Protein AF-A0A934A770-F1 (afdb_monomer_lite)

pLDDT: mean 86.91, std 15.72, range [28.67, 98.31]

Structure (mmCIF, N/CA/C/O backbone):
data_AF-A0A934A770-F1
#
_entry.id   AF-A0A934A770-F1
#
loop_
_atom_site.group_PDB
_atom_site.id
_atom_site.type_symbol
_atom_site.label_atom_id
_atom_site.label_alt_id
_atom_site.label_comp_id
_atom_site.label_asym_id
_atom_site.label_entity_id
_atom_site.label_seq_id
_atom_site.pdbx_PDB_ins_code
_atom_site.Cartn_x
_atom_site.Cartn_y
_atom_site.Cartn_z
_atom_site.occupancy
_atom_site.B_iso_or_equiv
_atom_site.auth_seq_id
_atom_site.auth_comp_id
_atom_site.auth_asym_id
_atom_site.auth_atom_id
_atom_site.pdbx_PDB_model_num
ATOM 1 N N . MET A 1 1 ? 28.633 61.325 -7.661 1.00 41.38 1 MET A N 1
ATOM 2 C CA . MET A 1 1 ? 28.979 60.584 -8.895 1.00 41.38 1 MET A CA 1
ATOM 3 C C . MET A 1 1 ? 28.925 59.100 -8.580 1.00 41.38 1 MET A C 1
ATOM 5 O O . MET A 1 1 ? 29.847 58.577 -7.973 1.00 41.38 1 MET A O 1
ATOM 9 N N . LEU A 1 2 ? 27.801 58.464 -8.901 1.00 31.17 2 LEU A N 1
ATOM 10 C CA . LEU A 1 2 ? 27.521 57.056 -8.629 1.00 31.17 2 LEU A CA 1
ATOM 11 C C . LEU A 1 2 ? 27.709 56.295 -9.951 1.00 31.17 2 LEU A C 1
ATOM 13 O O . LEU A 1 2 ? 27.020 56.600 -10.923 1.00 31.17 2 LEU A O 1
ATOM 17 N N . ARG A 1 3 ? 28.680 55.378 -10.027 1.00 34.94 3 ARG A N 1
ATOM 18 C CA . ARG A 1 3 ? 28.878 54.516 -11.202 1.00 34.94 3 ARG A CA 1
ATOM 19 C C . ARG A 1 3 ? 28.063 53.241 -11.016 1.00 34.94 3 ARG A C 1
ATOM 21 O O . ARG A 1 3 ? 28.377 52.424 -10.160 1.00 34.94 3 ARG A O 1
ATOM 28 N N . ILE A 1 4 ? 27.014 53.113 -11.819 1.00 37.09 4 ILE A N 1
ATOM 29 C CA . ILE A 1 4 ? 26.204 51.906 -11.965 1.00 37.09 4 ILE A CA 1
ATOM 30 C C . ILE A 1 4 ? 26.991 50.934 -12.853 1.00 37.09 4 ILE A C 1
ATOM 32 O O . ILE A 1 4 ? 27.333 51.273 -13.984 1.00 37.09 4 ILE A O 1
ATOM 36 N N . VAL A 1 5 ? 27.287 49.740 -12.339 1.00 38.44 5 VAL A N 1
ATOM 37 C CA . VAL A 1 5 ? 27.811 48.613 -13.121 1.00 38.44 5 VAL A CA 1
ATOM 38 C C . VAL A 1 5 ? 26.641 47.666 -13.369 1.00 38.44 5 VAL A C 1
ATOM 40 O O . VAL A 1 5 ? 26.152 47.026 -12.444 1.00 38.44 5 VAL A O 1
ATOM 43 N N . ILE A 1 6 ? 26.161 47.623 -14.612 1.00 37.62 6 ILE A N 1
ATOM 44 C CA . ILE A 1 6 ? 25.136 46.678 -15.069 1.00 37.62 6 ILE A CA 1
ATOM 45 C C . ILE A 1 6 ? 25.864 45.409 -15.522 1.00 37.62 6 ILE A C 1
ATOM 47 O O . ILE A 1 6 ? 26.566 45.426 -16.530 1.00 37.62 6 ILE A O 1
ATOM 51 N N . PHE A 1 7 ? 25.704 44.315 -14.778 1.00 34.66 7 PHE A N 1
ATOM 52 C CA . PHE A 1 7 ? 26.095 42.976 -15.219 1.00 34.66 7 PHE A CA 1
ATOM 53 C C . PHE A 1 7 ? 24.927 42.368 -16.005 1.00 34.66 7 PHE A C 1
ATOM 55 O O . PHE A 1 7 ? 23.911 41.990 -15.427 1.00 34.66 7 PHE A O 1
ATOM 62 N N . ILE A 1 8 ? 25.056 42.302 -17.331 1.00 40.16 8 ILE A N 1
ATOM 63 C CA . ILE A 1 8 ? 24.135 41.559 -18.199 1.00 40.16 8 ILE A CA 1
ATOM 64 C C . ILE A 1 8 ? 24.637 40.112 -18.243 1.00 40.16 8 ILE A C 1
ATOM 66 O O . ILE A 1 8 ? 25.639 39.825 -18.896 1.00 40.16 8 ILE A O 1
ATOM 70 N N . LEU A 1 9 ? 23.965 39.204 -17.528 1.00 37.59 9 LEU A N 1
ATOM 71 C CA . LEU A 1 9 ? 24.157 37.764 -17.703 1.00 37.59 9 LEU A CA 1
ATOM 72 C C . LEU A 1 9 ? 23.478 37.331 -19.006 1.00 37.59 9 LEU A C 1
ATOM 74 O O . LEU A 1 9 ? 22.258 37.393 -19.145 1.00 37.59 9 LEU A O 1
ATOM 78 N N . TRP A 1 10 ? 24.289 36.889 -19.960 1.00 34.88 10 TRP A N 1
ATOM 79 C CA . TRP A 1 10 ? 23.851 36.284 -21.210 1.00 34.88 10 TRP A CA 1
ATOM 80 C C . TRP A 1 10 ? 23.587 34.792 -20.950 1.00 34.88 10 TRP A C 1
ATOM 82 O O . TRP A 1 10 ? 24.519 34.014 -20.755 1.00 34.88 10 TRP A O 1
ATOM 92 N N . PHE A 1 11 ? 22.315 34.394 -20.888 1.00 34.31 11 PHE A N 1
ATOM 93 C CA . PHE A 1 11 ? 21.915 32.986 -20.870 1.00 34.31 11 PHE A CA 1
ATOM 94 C C . PHE A 1 11 ? 22.131 32.404 -22.276 1.00 34.31 11 PHE A C 1
ATOM 96 O O . PHE A 1 11 ? 21.317 32.609 -23.174 1.00 34.31 11 PHE A O 1
ATOM 103 N N . ILE A 1 12 ? 23.242 31.692 -22.485 1.00 36.81 12 ILE A N 1
ATOM 104 C CA . ILE A 1 12 ? 23.416 30.829 -23.658 1.00 36.81 12 ILE A CA 1
ATOM 105 C C . ILE A 1 12 ? 22.705 29.510 -23.352 1.00 36.81 12 ILE A C 1
ATOM 107 O O . ILE A 1 12 ? 23.274 28.601 -22.750 1.00 36.81 12 ILE A O 1
ATOM 111 N N . THR A 1 13 ? 21.449 29.391 -23.770 1.00 35.25 13 THR A N 1
ATOM 112 C CA . THR A 1 13 ? 20.803 28.089 -23.957 1.00 35.25 13 THR A CA 1
ATOM 113 C C . THR A 1 13 ? 21.482 27.396 -25.136 1.00 35.25 13 THR A C 1
ATOM 115 O O . THR A 1 13 ? 21.181 27.678 -26.295 1.00 35.25 13 THR A O 1
ATOM 118 N N . VAL A 1 14 ? 22.425 26.496 -24.849 1.00 33.06 14 VAL A N 1
ATOM 119 C CA . VAL A 1 14 ? 22.917 25.529 -25.837 1.00 33.06 14 VAL A CA 1
ATOM 120 C C . VAL A 1 14 ? 21.805 24.507 -26.047 1.00 33.06 14 VAL A C 1
ATOM 122 O O . VAL A 1 14 ? 21.723 23.496 -25.353 1.00 33.06 14 VAL A O 1
ATOM 125 N N . VAL A 1 15 ? 20.919 24.785 -27.001 1.00 30.48 15 VAL A N 1
ATOM 126 C CA . VAL A 1 15 ? 20.067 23.749 -27.581 1.00 30.48 15 VAL A CA 1
ATOM 127 C C . VAL A 1 15 ? 21.007 22.830 -28.355 1.00 30.48 15 VAL A C 1
ATOM 129 O O . VAL A 1 15 ? 21.474 23.181 -29.439 1.00 30.48 15 VAL A O 1
ATOM 132 N N . HIS A 1 16 ? 21.331 21.669 -27.785 1.00 28.67 16 HIS A N 1
ATOM 133 C CA . HIS A 1 16 ? 21.887 20.563 -28.555 1.00 28.67 16 HIS A CA 1
ATOM 134 C C . HIS A 1 16 ? 20.795 20.090 -29.515 1.00 28.67 16 HIS A C 1
ATOM 136 O O . HIS A 1 16 ? 20.023 19.186 -29.216 1.00 28.67 16 HIS A O 1
ATOM 142 N N . VAL A 1 17 ? 20.710 20.739 -30.675 1.00 30.98 17 VAL A N 1
ATOM 143 C CA . VAL A 1 17 ? 20.077 20.141 -31.842 1.00 30.98 17 VAL A CA 1
ATOM 144 C C . VAL A 1 17 ? 21.038 19.046 -32.279 1.00 30.98 17 VAL A C 1
ATOM 146 O O . VAL A 1 17 ? 22.051 19.324 -32.926 1.00 30.98 17 VAL A O 1
ATOM 149 N N . SER A 1 18 ? 20.768 17.803 -31.885 1.00 32.41 18 SER A N 1
ATOM 150 C CA . SER A 1 18 ? 21.326 16.653 -32.581 1.00 32.41 18 SER A CA 1
ATOM 151 C C . SER A 1 18 ? 20.873 16.776 -34.033 1.00 32.41 18 SER A C 1
ATOM 153 O O . SER A 1 18 ? 19.727 16.512 -34.387 1.00 32.41 18 SER A O 1
ATOM 155 N N . LYS A 1 19 ? 21.766 17.271 -34.895 1.00 30.78 19 LYS A N 1
ATOM 156 C CA . LYS A 1 19 ? 21.602 17.120 -36.335 1.00 30.78 19 LYS A CA 1
ATOM 157 C C . LYS A 1 19 ? 21.633 15.619 -36.600 1.00 30.78 19 LYS A C 1
ATOM 159 O O . LYS A 1 19 ? 22.710 15.052 -36.745 1.00 30.78 19 LYS A O 1
ATOM 164 N N . ALA A 1 20 ? 20.468 14.985 -36.668 1.00 40.00 20 ALA A N 1
ATOM 165 C CA . ALA A 1 20 ? 20.328 13.801 -37.490 1.00 40.00 20 ALA A CA 1
ATOM 166 C C . ALA A 1 20 ? 20.645 14.273 -38.914 1.00 40.00 20 ALA A C 1
ATOM 168 O O . ALA A 1 20 ? 19.839 14.949 -39.553 1.00 40.00 20 ALA A O 1
ATOM 169 N N . SER A 1 21 ? 21.877 14.054 -39.375 1.00 46.41 21 SER A N 1
ATOM 170 C CA . SER A 1 21 ? 22.168 14.130 -40.800 1.00 46.41 21 SER A CA 1
ATOM 171 C C . SER A 1 21 ? 21.200 13.163 -41.467 1.00 46.41 21 SER A C 1
ATOM 173 O O . SER A 1 21 ? 21.261 11.970 -41.179 1.00 46.41 21 SER A O 1
ATOM 175 N N . ALA A 1 22 ? 20.273 13.668 -42.282 1.00 51.53 22 ALA A N 1
ATOM 176 C CA . ALA A 1 22 ? 19.418 12.806 -43.082 1.00 51.53 22 ALA A CA 1
ATOM 177 C C . ALA A 1 22 ? 20.335 11.846 -43.854 1.00 51.53 22 ALA A C 1
ATOM 179 O O . ALA A 1 22 ? 21.235 12.308 -44.560 1.00 51.53 22 ALA A O 1
ATOM 180 N N . ALA A 1 23 ? 20.180 10.540 -43.627 1.00 62.78 23 ALA A N 1
ATOM 181 C CA . ALA A 1 23 ? 20.996 9.530 -44.285 1.00 62.78 23 ALA A CA 1
ATOM 182 C C . ALA A 1 23 ? 20.888 9.725 -45.803 1.00 62.78 23 ALA A C 1
ATOM 184 O O . ALA A 1 23 ? 19.783 9.820 -46.340 1.00 62.78 23 ALA A O 1
ATOM 185 N N . ASN A 1 24 ? 22.025 9.837 -46.492 1.00 69.31 24 ASN A N 1
ATOM 186 C CA . ASN A 1 24 ? 22.036 9.943 -47.946 1.00 69.31 24 ASN A CA 1
ATOM 187 C C . ASN A 1 24 ? 22.213 8.544 -48.534 1.00 69.31 24 ASN A C 1
ATOM 189 O O . ASN A 1 24 ? 23.335 8.086 -48.758 1.00 69.31 24 ASN A O 1
ATOM 193 N N . CYS A 1 25 ? 21.085 7.873 -48.746 1.00 72.44 25 CYS A N 1
ATOM 194 C CA . CYS A 1 25 ? 21.040 6.516 -49.283 1.00 72.44 25 CYS A CA 1
ATOM 195 C C . CYS A 1 25 ? 20.880 6.450 -50.794 1.00 72.44 25 CYS A C 1
ATOM 197 O O . CYS A 1 25 ? 20.680 5.364 -51.342 1.00 72.44 25 CYS A O 1
ATOM 199 N N . ASP A 1 26 ? 21.036 7.584 -51.476 1.00 75.75 26 ASP A N 1
ATOM 200 C CA . ASP A 1 26 ? 21.003 7.630 -52.928 1.00 75.75 26 ASP A CA 1
ATOM 201 C C . ASP A 1 26 ? 22.137 6.772 -53.509 1.00 75.75 26 ASP A C 1
ATOM 203 O O . ASP A 1 26 ? 23.318 6.935 -53.199 1.00 75.75 26 ASP A O 1
ATOM 207 N N . GLY A 1 27 ? 21.759 5.811 -54.355 1.00 77.19 27 GLY A N 1
ATOM 208 C CA . GLY A 1 27 ? 22.673 4.860 -54.991 1.00 77.19 27 GLY A CA 1
ATOM 209 C C . GLY A 1 27 ? 22.910 3.565 -54.207 1.00 77.19 27 GLY A C 1
ATOM 210 O O . GLY A 1 27 ? 23.339 2.576 -54.809 1.00 77.19 27 GLY A O 1
ATOM 211 N N . CYS A 1 28 ? 22.563 3.510 -52.919 1.00 79.56 28 CYS A N 1
ATOM 212 C CA . CYS A 1 28 ? 22.634 2.288 -52.119 1.00 79.56 28 CYS A CA 1
ATOM 213 C C . CYS A 1 28 ? 21.540 1.301 -52.531 1.00 79.56 28 CYS A C 1
ATOM 215 O O . CYS A 1 28 ? 20.367 1.657 -52.576 1.00 79.56 28 CYS A O 1
ATOM 217 N N . CYS A 1 29 ? 21.923 0.062 -52.860 1.00 80.00 29 CYS A N 1
ATOM 218 C CA . CYS A 1 29 ? 20.998 -0.987 -53.314 1.00 80.00 29 CYS A CA 1
ATOM 219 C C . CYS A 1 29 ? 20.138 -0.595 -54.534 1.00 80.00 29 CYS A C 1
ATOM 221 O O . CYS A 1 29 ? 19.060 -1.144 -54.748 1.00 80.00 29 CYS A O 1
ATOM 223 N N . SER A 1 30 ? 20.629 0.331 -55.363 1.00 81.38 30 SER A N 1
ATOM 224 C CA . SER A 1 30 ? 19.923 0.860 -56.543 1.00 81.38 30 SER A CA 1
ATOM 225 C C . SER A 1 30 ? 19.583 -0.201 -57.600 1.00 81.38 30 SER A C 1
ATOM 227 O O . SER A 1 30 ? 18.614 -0.036 -58.336 1.00 81.38 30 SER A O 1
ATOM 229 N N . TYR A 1 31 ? 20.330 -1.308 -57.641 1.00 79.31 31 TYR A N 1
ATOM 230 C CA . TYR A 1 31 ? 20.065 -2.473 -58.499 1.00 79.31 31 TYR A CA 1
ATOM 231 C C . TYR A 1 31 ? 19.323 -3.615 -57.790 1.00 79.31 31 TYR A C 1
ATOM 233 O O . TYR A 1 31 ? 19.058 -4.642 -58.404 1.00 79.31 31 TYR A O 1
ATOM 241 N N . HIS A 1 32 ? 19.005 -3.441 -56.508 1.00 73.69 32 HIS A N 1
ATOM 242 C CA . HIS A 1 32 ? 18.573 -4.499 -55.595 1.00 73.69 32 HIS A CA 1
ATOM 243 C C . HIS A 1 32 ? 17.277 -4.118 -54.856 1.00 73.69 32 HIS A C 1
ATOM 245 O O . HIS A 1 32 ? 17.096 -4.439 -53.684 1.00 73.69 32 HIS A O 1
ATOM 251 N N . GLU A 1 33 ? 16.405 -3.372 -55.546 1.00 77.94 33 GLU A N 1
ATOM 252 C CA . GLU A 1 33 ? 15.083 -2.924 -55.071 1.00 77.94 33 GLU A CA 1
ATOM 253 C C . GLU A 1 33 ? 15.108 -1.983 -53.849 1.00 77.94 33 GLU A C 1
ATOM 255 O O . GLU A 1 33 ? 14.071 -1.692 -53.257 1.00 77.94 33 GLU A O 1
ATOM 260 N N . GLY A 1 34 ? 16.278 -1.426 -53.523 1.00 79.19 34 GLY A N 1
ATOM 261 C CA . GLY A 1 34 ? 16.467 -0.499 -52.410 1.00 79.19 34 GLY A CA 1
ATOM 262 C C . GLY A 1 34 ? 16.954 -1.172 -51.128 1.00 79.19 34 GLY A C 1
ATOM 263 O O . GLY A 1 34 ? 17.370 -2.330 -51.115 1.00 79.19 34 GLY A O 1
ATOM 264 N N . VAL A 1 35 ? 16.980 -0.393 -50.047 1.00 78.12 35 VAL A N 1
ATOM 265 C CA . VAL A 1 35 ? 17.431 -0.836 -48.723 1.00 78.12 35 VAL A CA 1
ATOM 266 C C . VAL A 1 35 ? 16.230 -1.339 -47.925 1.00 78.12 35 VAL A C 1
ATOM 268 O O . VAL A 1 35 ? 15.255 -0.608 -47.752 1.00 78.12 35 VAL A O 1
ATOM 271 N N . CYS A 1 36 ? 16.318 -2.559 -47.404 1.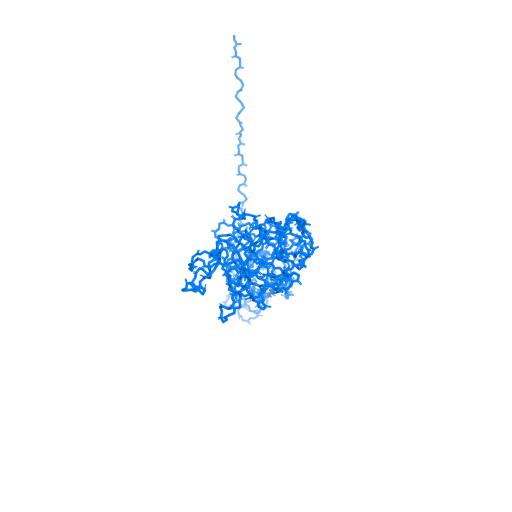00 76.12 36 CYS A N 1
ATOM 272 C CA . CYS A 1 36 ? 15.299 -3.193 -46.577 1.00 76.12 36 CYS A CA 1
ATOM 273 C C . CYS A 1 36 ? 15.870 -3.601 -45.214 1.00 76.12 36 CYS A C 1
ATOM 275 O O . CYS A 1 36 ? 17.048 -3.933 -45.085 1.00 76.12 36 CYS A O 1
ATOM 277 N N . CYS A 1 37 ? 15.005 -3.631 -44.198 1.00 70.88 37 CYS A N 1
ATOM 278 C CA . CYS A 1 37 ? 15.310 -4.246 -42.911 1.00 70.88 37 CYS A CA 1
ATOM 279 C C . CYS A 1 37 ? 14.596 -5.598 -42.808 1.00 70.88 37 CYS A C 1
ATOM 281 O O . CYS A 1 37 ? 13.368 -5.653 -42.883 1.00 70.88 37 CYS A O 1
ATOM 283 N N . SER A 1 38 ? 15.351 -6.684 -42.632 1.00 64.69 38 SER A N 1
ATOM 284 C CA . SER A 1 38 ? 14.801 -8.029 -42.425 1.00 64.69 38 SER A CA 1
ATOM 285 C C . SER A 1 38 ? 15.558 -8.726 -41.303 1.00 64.69 38 SER A C 1
ATOM 287 O O . SER A 1 38 ? 16.785 -8.799 -41.335 1.00 64.69 38 SER A O 1
ATOM 289 N N . ASN A 1 39 ? 14.831 -9.206 -40.287 1.00 62.41 39 ASN A N 1
ATOM 290 C CA . ASN A 1 39 ? 15.400 -9.818 -39.077 1.00 62.41 39 ASN A CA 1
ATOM 291 C C . ASN A 1 39 ? 16.499 -8.959 -38.417 1.00 62.41 39 ASN A C 1
ATOM 293 O O . ASN A 1 39 ? 17.522 -9.479 -37.975 1.00 62.41 39 ASN A O 1
ATOM 297 N N . GLY A 1 40 ? 16.334 -7.632 -38.425 1.00 60.91 40 GLY A N 1
ATOM 298 C CA . GLY A 1 40 ? 17.305 -6.704 -37.843 1.00 60.91 40 GLY A CA 1
ATOM 299 C C . GLY A 1 40 ? 18.555 -6.436 -38.663 1.00 60.91 40 GLY A C 1
ATOM 300 O O . GLY A 1 40 ? 19.394 -5.660 -38.223 1.00 60.91 40 GLY A O 1
ATOM 301 N N . ILE A 1 41 ? 18.704 -7.047 -39.835 1.00 68.00 41 ILE A N 1
ATOM 302 C CA . ILE A 1 41 ? 19.844 -6.801 -40.712 1.00 68.00 41 ILE A CA 1
ATOM 303 C C . ILE A 1 41 ? 19.407 -5.830 -41.797 1.00 68.00 41 ILE A C 1
ATOM 305 O O . ILE A 1 41 ? 18.476 -6.111 -42.559 1.00 68.00 41 ILE A O 1
ATOM 309 N N . THR A 1 42 ? 20.097 -4.691 -41.878 1.00 75.44 42 THR A N 1
ATOM 310 C CA . THR A 1 42 ? 19.923 -3.792 -43.011 1.00 75.44 42 THR A CA 1
ATOM 311 C C . THR A 1 42 ? 20.693 -4.345 -44.198 1.00 75.44 42 THR A C 1
ATOM 313 O O . THR A 1 42 ? 21.921 -4.447 -44.176 1.00 75.44 42 THR A O 1
ATOM 316 N N . ALA A 1 43 ? 19.963 -4.704 -45.242 1.00 79.06 43 ALA A N 1
ATOM 317 C CA . ALA A 1 43 ? 20.496 -5.269 -46.468 1.00 79.06 43 ALA A CA 1
ATOM 318 C C . ALA A 1 43 ? 19.786 -4.634 -47.665 1.00 79.06 43 ALA A C 1
ATOM 320 O O . ALA A 1 43 ? 18.832 -3.867 -47.521 1.00 79.06 43 ALA A O 1
ATOM 321 N N . CYS A 1 44 ? 20.241 -4.956 -48.864 1.00 83.31 44 CYS A N 1
ATOM 322 C CA . CYS A 1 44 ? 19.411 -4.755 -50.032 1.00 83.31 44 CYS A CA 1
ATOM 323 C C . CYS A 1 44 ? 18.191 -5.685 -49.975 1.00 83.31 44 CYS A C 1
ATOM 325 O O . CYS A 1 44 ? 18.252 -6.757 -49.370 1.00 83.31 44 CYS A O 1
ATOM 327 N N . CYS A 1 45 ? 17.074 -5.280 -50.574 1.00 81.88 45 CYS A N 1
ATOM 328 C CA . CYS A 1 45 ? 15.807 -6.013 -50.473 1.00 81.88 45 CYS A CA 1
ATOM 329 C C . CYS A 1 45 ? 15.852 -7.429 -51.069 1.00 81.88 45 CYS A C 1
ATOM 331 O O . CYS A 1 45 ? 15.088 -8.295 -50.650 1.00 81.88 45 CYS A O 1
ATOM 333 N N . ASP A 1 46 ? 16.801 -7.700 -51.962 1.00 85.19 46 ASP A N 1
ATOM 334 C CA . ASP A 1 46 ? 17.082 -9.038 -52.490 1.00 85.19 46 ASP A CA 1
ATOM 335 C C . ASP A 1 46 ? 17.995 -9.903 -51.590 1.00 85.19 46 ASP A C 1
ATOM 337 O O . ASP A 1 46 ? 18.355 -11.023 -51.955 1.00 85.19 46 ASP A O 1
ATOM 341 N N . GLY A 1 47 ? 18.370 -9.398 -50.410 1.00 77.94 47 GLY A N 1
ATOM 342 C CA . GLY A 1 47 ? 19.210 -10.074 -49.421 1.00 77.94 47 GLY A CA 1
ATOM 343 C C . GLY A 1 47 ? 20.709 -9.778 -49.534 1.00 77.94 47 GLY A C 1
ATOM 344 O O . GLY A 1 47 ? 21.486 -10.282 -48.721 1.00 77.94 47 GLY A O 1
ATOM 345 N N . THR A 1 48 ? 21.142 -8.964 -50.502 1.00 84.31 48 THR A N 1
ATOM 346 C CA . THR A 1 48 ? 22.561 -8.605 -50.653 1.00 84.31 48 THR A CA 1
ATOM 347 C C . THR A 1 48 ? 23.033 -7.718 -49.497 1.00 84.31 48 THR A C 1
ATOM 349 O O . THR A 1 48 ? 22.356 -6.762 -49.125 1.00 84.31 48 THR A O 1
ATOM 352 N N . VAL A 1 49 ? 24.208 -7.989 -48.920 1.00 82.25 49 VAL A N 1
ATOM 353 C CA . VAL A 1 49 ? 24.748 -7.171 -47.817 1.00 82.25 49 VAL A CA 1
ATOM 354 C C . VAL A 1 49 ? 25.024 -5.731 -48.260 1.00 82.25 49 VAL A C 1
ATOM 356 O O . VAL A 1 49 ? 25.493 -5.488 -49.375 1.00 82.25 49 VAL A O 1
ATOM 359 N N . LEU A 1 50 ? 24.763 -4.767 -47.375 1.00 82.06 50 LEU A N 1
ATOM 360 C CA . LEU A 1 50 ? 25.059 -3.362 -47.646 1.00 82.06 50 LEU A CA 1
ATOM 361 C C . LEU A 1 50 ? 26.569 -3.141 -47.830 1.00 82.06 50 LEU A C 1
ATOM 363 O O . LEU A 1 50 ? 27.391 -3.712 -47.114 1.00 82.06 50 LEU A O 1
ATOM 367 N N . SER A 1 51 ? 26.950 -2.257 -48.755 1.00 83.06 51 SER A N 1
ATOM 368 C CA . SER A 1 51 ? 28.353 -1.860 -48.900 1.00 83.06 51 SER A CA 1
ATOM 369 C C . SER A 1 51 ? 28.814 -1.007 -47.711 1.00 83.06 51 SER A C 1
ATOM 371 O O . SER A 1 51 ? 28.026 -0.270 -47.113 1.00 83.06 51 SER A O 1
ATOM 373 N N . GLN A 1 52 ? 30.115 -1.030 -47.409 1.00 79.31 52 GLN A N 1
ATOM 374 C CA . GLN A 1 52 ? 30.687 -0.219 -46.328 1.00 79.31 52 GLN A CA 1
ATOM 375 C C . GLN A 1 52 ? 30.414 1.284 -46.513 1.00 79.31 52 GLN A C 1
ATOM 377 O O . GLN A 1 52 ? 30.170 1.990 -45.539 1.00 79.31 52 GLN A O 1
ATOM 382 N N . THR A 1 53 ? 30.410 1.767 -47.760 1.00 82.69 53 THR A N 1
ATOM 383 C CA . THR A 1 53 ? 30.069 3.156 -48.102 1.00 82.69 53 THR A CA 1
ATOM 384 C C . THR A 1 53 ? 28.620 3.484 -47.744 1.00 82.69 53 THR A C 1
ATOM 386 O O . THR A 1 53 ? 28.356 4.540 -47.180 1.00 82.69 53 THR A O 1
ATOM 389 N N . CYS A 1 54 ? 27.684 2.569 -48.002 1.00 80.56 54 CYS A N 1
ATOM 390 C CA . CYS A 1 54 ? 26.280 2.748 -47.636 1.00 80.56 54 CYS A CA 1
ATOM 391 C C . CYS A 1 54 ? 26.071 2.750 -46.119 1.00 80.56 54 CYS A C 1
ATOM 393 O O . CYS A 1 54 ? 25.329 3.582 -45.603 1.00 80.56 54 CYS A O 1
ATOM 395 N N . ILE A 1 55 ? 26.780 1.883 -45.392 1.00 76.94 55 ILE A N 1
ATOM 396 C CA . ILE A 1 55 ? 26.767 1.880 -43.922 1.00 76.94 55 ILE A CA 1
ATOM 397 C C . ILE A 1 55 ? 27.302 3.217 -43.386 1.00 76.94 55 ILE A C 1
ATOM 399 O O . ILE A 1 55 ? 26.678 3.835 -42.527 1.00 76.94 55 ILE A O 1
ATOM 403 N N . GLN A 1 56 ? 28.417 3.713 -43.933 1.00 76.12 56 GLN A N 1
ATOM 404 C CA . GLN A 1 56 ? 29.015 4.999 -43.547 1.00 76.12 56 GLN A CA 1
ATOM 405 C C . GLN A 1 56 ? 28.129 6.209 -43.881 1.00 76.12 56 GLN A C 1
ATOM 407 O O . GLN A 1 56 ? 28.184 7.210 -43.171 1.00 76.12 56 GLN A O 1
ATOM 412 N N . ASN A 1 57 ? 27.283 6.104 -44.909 1.00 77.38 57 ASN A N 1
ATOM 413 C CA . ASN A 1 57 ? 26.286 7.118 -45.262 1.00 77.38 57 ASN A CA 1
ATOM 414 C C . ASN A 1 57 ? 25.011 7.058 -44.398 1.00 77.38 57 ASN A C 1
ATOM 416 O O . ASN A 1 57 ? 24.075 7.826 -44.634 1.00 77.38 57 ASN A O 1
ATOM 420 N N . GLY A 1 58 ? 24.968 6.171 -43.396 1.00 71.75 58 GLY A N 1
ATOM 421 C CA . GLY A 1 58 ? 23.849 6.044 -42.464 1.00 71.75 58 GLY A CA 1
ATOM 422 C C . GLY A 1 58 ? 22.688 5.200 -42.989 1.00 71.75 58 GLY A C 1
ATOM 423 O O . GLY A 1 58 ? 21.595 5.274 -42.439 1.00 71.75 58 GLY A O 1
ATOM 424 N N . CYS A 1 59 ? 22.901 4.389 -44.028 1.00 76.50 59 CYS A N 1
ATOM 425 C CA . CYS A 1 59 ? 21.846 3.572 -44.641 1.00 76.50 59 CYS A CA 1
ATOM 426 C C . CYS A 1 59 ? 21.560 2.267 -43.913 1.00 76.50 59 CYS A C 1
ATOM 428 O O . CYS A 1 59 ? 20.790 1.452 -44.402 1.00 76.50 59 CYS A O 1
ATOM 430 N N . ASP A 1 60 ? 22.166 2.066 -42.749 1.00 73.62 60 ASP A N 1
ATOM 431 C CA . ASP A 1 60 ? 21.859 0.971 -41.842 1.00 73.62 60 ASP A CA 1
ATOM 432 C C . ASP A 1 60 ? 20.609 1.315 -41.007 1.00 73.62 60 ASP A C 1
ATOM 434 O O . ASP A 1 60 ? 20.686 1.679 -39.833 1.00 73.62 60 ASP A O 1
ATOM 438 N N . MET A 1 61 ? 19.452 1.268 -41.669 1.00 68.31 61 MET A N 1
ATOM 439 C CA . MET A 1 61 ? 18.166 1.774 -41.185 1.00 68.31 61 MET A CA 1
ATOM 440 C C . MET A 1 61 ? 17.343 0.793 -40.340 1.00 68.31 61 MET A C 1
ATOM 442 O O . MET A 1 61 ? 16.212 1.126 -39.990 1.00 68.31 61 MET A O 1
ATOM 446 N N . CYS A 1 62 ? 17.844 -0.400 -40.007 1.00 67.19 62 CYS A N 1
ATOM 447 C CA . CYS A 1 62 ? 17.156 -1.255 -39.044 1.00 67.19 62 CYS A CA 1
ATOM 448 C C . CYS A 1 62 ? 17.060 -0.544 -37.694 1.00 67.19 62 CYS A C 1
ATOM 450 O O . CYS A 1 62 ? 18.047 -0.384 -36.969 1.00 67.19 62 CYS A O 1
ATOM 452 N N . THR A 1 63 ? 15.849 -0.095 -37.381 1.00 70.81 63 THR A N 1
ATOM 453 C CA . THR A 1 63 ? 15.464 0.376 -36.059 1.00 70.81 63 THR A CA 1
ATOM 454 C C . THR A 1 63 ? 15.248 -0.845 -35.181 1.00 70.81 63 THR A C 1
ATOM 456 O O . THR A 1 63 ? 14.527 -1.764 -35.578 1.00 70.81 63 THR A O 1
ATOM 459 N N . GLY A 1 64 ? 15.856 -0.851 -33.994 1.00 81.25 64 GLY A N 1
ATOM 460 C CA . GLY A 1 64 ? 15.588 -1.890 -33.007 1.00 81.25 64 GLY A CA 1
ATOM 461 C C . GLY A 1 64 ? 14.090 -2.022 -32.726 1.00 81.25 64 GLY A C 1
ATOM 462 O O . GLY A 1 64 ? 13.305 -1.095 -32.917 1.00 81.25 64 GLY A O 1
ATOM 463 N N . SER A 1 65 ? 13.689 -3.195 -32.264 1.00 86.50 65 SER A N 1
ATOM 464 C CA . SER A 1 65 ? 12.358 -3.474 -31.749 1.00 86.50 65 SER A CA 1
ATOM 465 C C . SER A 1 65 ? 12.458 -3.735 -30.256 1.00 86.50 65 SER A C 1
ATOM 467 O O . SER A 1 65 ? 13.344 -4.461 -29.797 1.00 86.50 65 SER A O 1
ATOM 469 N N . LEU A 1 66 ? 11.540 -3.132 -29.510 1.00 92.12 66 LEU A N 1
ATOM 470 C CA . LEU A 1 66 ? 11.482 -3.196 -28.063 1.00 92.12 66 LEU A CA 1
ATOM 471 C C . LEU A 1 66 ? 10.049 -3.493 -27.625 1.00 92.12 66 LEU A C 1
ATOM 473 O O . LEU A 1 66 ? 9.099 -2.842 -28.057 1.00 92.12 66 LEU A O 1
ATOM 477 N N . ILE A 1 67 ? 9.896 -4.494 -26.763 1.00 94.19 67 ILE A N 1
ATOM 478 C CA . ILE A 1 67 ? 8.607 -4.918 -26.214 1.00 94.19 67 ILE A CA 1
ATOM 479 C C . ILE A 1 67 ? 8.749 -5.066 -24.701 1.00 94.19 67 ILE A C 1
ATOM 481 O O . ILE A 1 67 ? 9.730 -5.634 -24.223 1.00 94.19 67 ILE A O 1
ATOM 485 N N . ILE A 1 68 ? 7.756 -4.576 -23.958 1.00 97.06 68 ILE A N 1
ATOM 486 C CA . ILE A 1 68 ? 7.561 -4.918 -22.546 1.00 97.06 68 ILE A CA 1
ATOM 487 C C . ILE A 1 68 ? 6.694 -6.177 -22.512 1.00 97.06 68 ILE A C 1
ATOM 489 O O . ILE A 1 68 ? 5.535 -6.139 -22.922 1.00 97.06 68 ILE A O 1
ATOM 493 N N . ASN A 1 69 ? 7.264 -7.289 -22.057 1.00 95.81 69 ASN A N 1
ATOM 494 C CA . ASN A 1 69 ? 6.585 -8.583 -21.998 1.00 95.81 69 ASN A CA 1
ATOM 495 C C . ASN A 1 69 ? 5.679 -8.687 -20.771 1.00 95.81 69 ASN A C 1
ATOM 497 O O . ASN A 1 69 ? 4.590 -9.250 -20.844 1.00 95.81 69 ASN A O 1
ATOM 501 N N . ASN A 1 70 ? 6.158 -8.169 -19.641 1.00 95.62 70 ASN A N 1
ATOM 502 C CA . ASN A 1 70 ? 5.490 -8.234 -18.351 1.00 95.62 70 ASN A CA 1
ATOM 503 C C . ASN A 1 70 ? 5.972 -7.087 -17.453 1.00 95.62 70 ASN A C 1
ATOM 505 O O . ASN A 1 70 ? 7.110 -6.633 -17.576 1.00 95.62 70 ASN A O 1
ATOM 509 N N . ALA A 1 71 ? 5.121 -6.653 -16.527 1.00 95.12 71 ALA A N 1
ATOM 510 C CA . ALA A 1 71 ? 5.498 -5.725 -15.471 1.00 95.12 71 ALA A CA 1
ATOM 511 C C . ALA A 1 71 ? 4.775 -6.079 -14.169 1.00 95.12 71 ALA A C 1
ATOM 513 O O . ALA A 1 71 ? 3.554 -5.948 -14.076 1.00 95.12 71 ALA A O 1
ATOM 514 N N . ASP A 1 72 ? 5.546 -6.478 -13.160 1.00 93.12 72 ASP A N 1
ATOM 515 C CA . ASP A 1 72 ? 5.085 -6.696 -11.793 1.00 93.12 72 ASP A CA 1
ATOM 516 C C . ASP A 1 72 ? 5.814 -5.726 -10.857 1.00 93.12 72 ASP A C 1
ATOM 518 O O . ASP A 1 72 ? 6.995 -5.872 -10.542 1.00 93.12 72 ASP A O 1
ATOM 522 N N . LEU A 1 73 ? 5.090 -4.702 -10.408 1.00 92.50 73 LEU A N 1
ATOM 523 C CA . LEU A 1 73 ? 5.637 -3.640 -9.560 1.00 92.50 73 LEU A CA 1
ATOM 524 C C . LEU A 1 73 ? 5.687 -4.032 -8.072 1.00 92.50 73 LEU A C 1
ATOM 526 O O . LEU A 1 73 ? 6.345 -3.351 -7.278 1.00 92.50 73 LEU A O 1
ATOM 530 N N . ILE A 1 74 ? 5.036 -5.139 -7.690 1.00 92.00 74 ILE A N 1
ATOM 531 C CA . ILE A 1 74 ? 5.100 -5.699 -6.336 1.00 92.00 74 ILE A CA 1
ATOM 532 C C . ILE A 1 74 ? 6.412 -6.460 -6.170 1.00 92.00 74 ILE A C 1
ATOM 534 O O . ILE A 1 74 ? 7.162 -6.182 -5.229 1.00 92.00 74 ILE A O 1
ATOM 538 N N . THR A 1 75 ? 6.718 -7.377 -7.094 1.00 92.88 75 THR A N 1
ATOM 539 C CA . THR A 1 75 ? 8.021 -8.068 -7.124 1.00 92.88 75 THR A CA 1
ATOM 540 C C . THR A 1 75 ? 9.139 -7.194 -7.695 1.00 92.88 75 THR A C 1
ATOM 542 O O . THR A 1 75 ? 10.308 -7.496 -7.484 1.00 92.88 75 THR A O 1
ATOM 545 N N . ASN A 1 76 ? 8.783 -6.057 -8.302 1.00 95.25 76 ASN A N 1
ATOM 546 C CA . ASN A 1 76 ? 9.678 -5.042 -8.857 1.00 95.25 76 ASN A CA 1
ATOM 547 C C . ASN A 1 76 ? 10.502 -5.525 -10.057 1.00 95.25 76 ASN A C 1
ATOM 549 O O . ASN A 1 76 ? 11.698 -5.250 -10.152 1.00 95.25 76 ASN A O 1
ATOM 553 N N . HIS A 1 77 ? 9.840 -6.226 -10.974 1.00 95.75 77 HIS A N 1
ATOM 554 C CA . HIS A 1 77 ? 10.434 -6.744 -12.198 1.00 95.75 77 HIS A CA 1
ATOM 555 C C . HIS A 1 77 ? 9.627 -6.315 -13.424 1.00 95.75 77 HIS A C 1
ATOM 557 O O . HIS A 1 77 ? 8.412 -6.512 -13.502 1.00 95.75 77 HIS A O 1
ATOM 563 N N . ILE A 1 78 ? 10.323 -5.725 -14.394 1.00 97.69 78 ILE A N 1
ATOM 564 C CA . ILE A 1 78 ? 9.783 -5.356 -15.703 1.00 97.69 78 ILE A CA 1
ATOM 565 C C . ILE A 1 78 ? 10.604 -6.087 -16.753 1.00 97.69 78 ILE A C 1
ATOM 567 O O . ILE A 1 78 ? 11.782 -5.788 -16.953 1.00 97.69 78 ILE A O 1
ATOM 571 N N . ASP A 1 79 ? 9.980 -7.050 -17.416 1.00 97.88 79 ASP A N 1
ATOM 572 C CA . ASP A 1 79 ? 10.657 -7.905 -18.379 1.00 97.88 79 ASP A CA 1
ATOM 573 C C . ASP A 1 79 ? 10.508 -7.314 -19.777 1.00 97.88 79 ASP A C 1
ATOM 575 O O . ASP A 1 79 ? 9.394 -7.104 -20.265 1.00 97.88 79 ASP A O 1
ATOM 579 N N . VAL A 1 80 ? 11.633 -7.064 -20.441 1.00 97.81 80 VAL A N 1
ATOM 580 C CA . VAL A 1 80 ? 11.677 -6.469 -21.779 1.00 97.81 80 VAL A CA 1
ATOM 581 C C . VAL A 1 80 ? 12.494 -7.315 -22.741 1.00 97.81 80 VAL A C 1
ATOM 583 O O . VAL A 1 80 ? 13.467 -7.959 -22.348 1.00 97.81 80 VAL A O 1
ATOM 586 N N . THR A 1 81 ? 12.131 -7.277 -24.020 1.00 97.00 81 THR A N 1
ATOM 587 C CA . THR A 1 81 ? 12.894 -7.912 -25.099 1.00 97.00 81 THR A CA 1
ATOM 588 C C . THR A 1 81 ? 13.324 -6.869 -26.120 1.00 97.00 81 THR A C 1
ATOM 590 O O . THR A 1 81 ? 12.494 -6.135 -26.654 1.00 97.00 81 THR A O 1
ATOM 593 N N . LEU A 1 82 ? 14.630 -6.841 -26.386 1.00 95.00 82 LEU A N 1
ATOM 594 C CA . LEU A 1 82 ? 15.303 -6.035 -27.398 1.00 95.00 82 LEU A CA 1
ATOM 595 C C . LEU A 1 82 ? 15.689 -6.940 -28.567 1.00 95.00 82 LEU A C 1
ATOM 597 O O . LEU A 1 82 ? 16.323 -7.977 -28.368 1.00 95.00 82 LEU A O 1
ATOM 601 N N . SER A 1 83 ? 15.323 -6.561 -29.784 1.00 90.12 83 SER A N 1
ATOM 602 C CA . SER A 1 83 ? 15.608 -7.341 -30.992 1.00 90.12 83 SER A CA 1
ATOM 603 C C . SER A 1 83 ? 15.796 -6.436 -32.205 1.00 90.12 83 SER A C 1
ATOM 605 O O . SER A 1 83 ? 15.514 -5.244 -32.146 1.00 90.12 83 SER A O 1
ATOM 607 N N . ASN A 1 84 ? 16.232 -7.004 -33.324 1.00 80.31 84 ASN A N 1
ATOM 608 C CA . ASN A 1 84 ? 16.254 -6.355 -34.632 1.00 80.31 84 ASN A CA 1
ATOM 609 C C . ASN A 1 84 ? 17.092 -5.057 -34.743 1.00 80.31 84 ASN A C 1
ATOM 611 O O . ASN A 1 84 ? 16.796 -4.199 -35.570 1.00 80.31 84 ASN A O 1
ATOM 615 N N . ALA A 1 85 ? 18.138 -4.902 -33.934 1.00 79.56 85 ALA A N 1
ATOM 616 C CA . ALA A 1 85 ? 19.053 -3.760 -33.965 1.00 79.56 85 ALA A CA 1
ATOM 617 C C . ALA A 1 85 ? 20.325 -3.998 -34.789 1.00 79.56 85 ALA A C 1
ATOM 619 O O . ALA A 1 85 ? 21.189 -3.121 -34.844 1.00 79.56 85 ALA A O 1
ATOM 620 N N . GLY A 1 86 ? 20.482 -5.173 -35.403 1.00 74.69 86 GLY A N 1
ATOM 621 C CA . GLY A 1 86 ? 21.601 -5.447 -36.309 1.00 74.69 86 GLY A CA 1
ATOM 622 C C . GLY A 1 86 ? 22.949 -5.469 -35.595 1.00 74.69 86 GLY A C 1
ATOM 623 O O . GLY A 1 86 ? 23.944 -4.976 -36.121 1.00 74.69 86 GLY A O 1
ATOM 624 N N . GLY A 1 87 ? 22.976 -5.986 -34.362 1.00 76.94 87 GLY A N 1
ATOM 625 C CA . GLY A 1 87 ? 24.180 -6.046 -33.527 1.00 76.94 87 GLY A CA 1
ATOM 626 C C . GLY A 1 87 ? 24.569 -4.724 -32.855 1.00 76.94 87 GLY A C 1
ATOM 627 O O . GLY A 1 87 ? 25.601 -4.666 -32.185 1.00 76.94 87 GLY A O 1
ATOM 628 N N . LYS A 1 88 ? 23.762 -3.667 -33.001 1.00 83.31 88 LYS A N 1
ATOM 629 C CA . LYS A 1 88 ? 23.957 -2.402 -32.281 1.00 83.31 88 LYS A CA 1
ATOM 630 C C . LYS A 1 88 ? 23.560 -2.540 -30.813 1.00 83.31 88 LYS A C 1
ATOM 632 O O . LYS A 1 88 ? 22.756 -3.391 -30.433 1.00 83.31 88 LYS A O 1
ATOM 637 N N . SER A 1 89 ? 24.119 -1.657 -29.995 1.00 91.31 89 SER A N 1
ATOM 638 C CA . SER A 1 89 ? 23.772 -1.512 -28.588 1.00 91.31 89 SER A CA 1
ATOM 639 C C . SER A 1 89 ? 23.455 -0.060 -28.255 1.00 91.31 89 SER A C 1
ATOM 641 O O . SER A 1 89 ? 23.868 0.868 -28.955 1.00 91.31 89 SER A O 1
ATOM 643 N N . GLY A 1 90 ? 22.701 0.127 -27.181 1.00 93.75 90 GLY A N 1
ATOM 644 C CA . GLY A 1 90 ? 22.224 1.431 -26.741 1.00 93.75 90 GLY A CA 1
ATOM 645 C C . GLY A 1 90 ? 21.745 1.395 -25.292 1.00 93.75 90 GLY A C 1
ATOM 646 O O . GLY A 1 90 ? 21.427 0.311 -24.794 1.00 93.75 90 GLY A O 1
ATOM 647 N N . PRO A 1 91 ? 21.723 2.532 -24.578 1.00 97.12 91 PRO A N 1
ATOM 648 C CA . PRO A 1 91 ? 21.104 2.616 -23.258 1.00 97.12 91 PRO A CA 1
ATOM 649 C C . PRO A 1 91 ? 19.617 2.255 -23.312 1.00 97.12 91 PRO A C 1
ATOM 651 O O . PRO A 1 91 ? 18.918 2.640 -24.252 1.00 97.12 91 PRO A O 1
ATOM 654 N N . LEU A 1 92 ? 19.139 1.543 -22.294 1.00 97.69 92 LEU A N 1
ATOM 655 C CA . LEU A 1 92 ? 17.731 1.193 -22.116 1.00 97.69 92 LEU A CA 1
ATOM 656 C C . LEU A 1 92 ? 17.161 1.974 -20.928 1.00 97.69 92 LEU A C 1
ATOM 658 O O . LEU A 1 92 ? 17.664 1.857 -19.811 1.00 97.69 92 LEU A O 1
ATOM 662 N N . ASP A 1 93 ? 16.080 2.706 -21.168 1.00 98.12 93 ASP A N 1
ATOM 663 C CA . ASP A 1 93 ? 15.353 3.452 -20.147 1.00 98.12 93 ASP A CA 1
ATOM 664 C C . ASP A 1 93 ? 13.938 2.892 -19.981 1.00 98.12 93 ASP A C 1
ATOM 666 O O . ASP A 1 93 ? 13.254 2.607 -20.967 1.00 98.12 93 ASP A O 1
ATOM 670 N N . ILE A 1 94 ? 13.470 2.788 -18.736 1.00 98.25 94 ILE A N 1
ATOM 671 C CA . ILE A 1 94 ? 12.077 2.467 -18.414 1.00 98.25 94 ILE A CA 1
ATOM 672 C C . ILE A 1 94 ? 11.404 3.695 -17.825 1.00 98.25 94 ILE A C 1
ATOM 674 O O . ILE A 1 94 ? 11.851 4.248 -16.825 1.00 98.25 94 ILE A O 1
ATOM 678 N N . GLN A 1 95 ? 10.298 4.112 -18.426 1.00 97.94 95 GLN A N 1
ATOM 679 C CA . GLN A 1 95 ? 9.539 5.275 -18.005 1.00 97.94 95 GLN A CA 1
ATOM 680 C C . GLN A 1 95 ? 8.192 4.869 -17.430 1.00 97.94 95 GLN A C 1
ATOM 682 O O . GLN A 1 95 ? 7.326 4.372 -18.150 1.00 97.94 95 GLN A O 1
ATOM 687 N N . LEU A 1 96 ? 7.983 5.163 -16.150 1.00 97.38 96 LEU A N 1
ATOM 688 C CA . LEU A 1 96 ? 6.653 5.156 -15.556 1.00 97.38 96 LEU A CA 1
ATOM 689 C C . LEU A 1 96 ? 5.988 6.496 -15.851 1.00 97.38 96 LEU A C 1
ATOM 691 O O . LEU A 1 96 ? 6.487 7.550 -15.449 1.00 97.38 96 LEU A O 1
ATOM 695 N N . ARG A 1 97 ? 4.853 6.465 -16.548 1.00 96.69 97 ARG A N 1
ATOM 696 C CA . ARG A 1 97 ? 4.092 7.665 -16.901 1.00 96.69 97 ARG A CA 1
ATOM 697 C C . ARG A 1 97 ? 2.888 7.783 -15.976 1.00 96.69 97 ARG A C 1
ATOM 699 O O . ARG A 1 97 ? 2.031 6.900 -15.954 1.00 96.69 97 ARG A O 1
ATOM 706 N N . GLY A 1 98 ? 2.865 8.857 -15.197 1.00 95.62 98 GLY A N 1
ATOM 707 C CA . GLY A 1 98 ? 1.765 9.194 -14.311 1.00 95.62 98 GLY A CA 1
ATOM 708 C C . GLY A 1 98 ? 0.899 10.325 -14.838 1.00 95.62 98 GLY A C 1
ATOM 709 O O . GLY A 1 98 ? 0.979 10.709 -16.009 1.00 95.62 98 GLY A O 1
ATOM 710 N N . THR A 1 99 ? 0.032 10.832 -13.965 1.00 95.19 99 THR A N 1
ATOM 711 C CA . THR A 1 99 ? -0.894 11.919 -14.288 1.00 95.19 99 THR A CA 1
ATOM 712 C C . THR A 1 99 ? -0.149 13.243 -14.446 1.00 95.19 99 THR A C 1
ATOM 714 O O . THR A 1 99 ? -0.475 14.025 -15.338 1.00 95.19 99 THR A O 1
ATOM 717 N N . THR A 1 100 ? 0.857 13.496 -13.604 1.00 96.62 100 THR A N 1
ATOM 718 C CA . THR A 1 100 ? 1.645 14.741 -13.593 1.00 96.62 100 THR A CA 1
ATOM 719 C C . THR A 1 100 ? 3.147 14.513 -13.726 1.00 96.62 100 THR A C 1
ATOM 721 O O . THR A 1 100 ? 3.858 15.400 -14.193 1.00 96.62 100 THR A O 1
ATOM 724 N N . ASN A 1 101 ? 3.637 13.340 -13.340 1.00 96.75 101 ASN A N 1
ATOM 725 C CA . ASN A 1 101 ? 5.043 12.990 -13.264 1.00 96.75 101 ASN A CA 1
ATOM 726 C C . ASN A 1 101 ? 5.416 11.913 -14.290 1.00 96.75 101 ASN A C 1
ATOM 728 O O . ASN A 1 101 ? 4.610 11.107 -14.757 1.00 96.75 101 ASN A O 1
ATOM 732 N N . THR A 1 102 ? 6.695 11.891 -14.650 1.00 97.25 102 THR A N 1
ATOM 733 C CA . THR A 1 102 ? 7.322 10.754 -15.322 1.00 97.25 102 THR A CA 1
ATOM 734 C C . THR A 1 102 ? 8.575 10.393 -14.552 1.00 97.25 102 THR A C 1
ATOM 736 O O . THR A 1 102 ? 9.476 11.220 -14.432 1.00 97.25 102 THR A O 1
ATOM 739 N N . TYR A 1 103 ? 8.636 9.159 -14.067 1.00 98.00 103 TYR A N 1
ATOM 740 C CA . TYR A 1 103 ? 9.853 8.593 -13.501 1.00 98.00 103 TYR A CA 1
ATOM 741 C C . TYR A 1 103 ? 10.605 7.831 -14.592 1.00 98.00 103 TYR A C 1
ATOM 743 O O . TYR A 1 103 ? 9.971 7.125 -15.373 1.00 98.00 103 TYR A O 1
ATOM 751 N N . THR A 1 104 ? 11.929 7.983 -14.659 1.00 98.12 104 THR A N 1
ATOM 752 C CA . THR A 1 104 ? 12.788 7.255 -15.606 1.00 98.12 104 THR A CA 1
ATOM 753 C C . THR A 1 104 ? 13.818 6.443 -14.834 1.00 98.12 104 THR A C 1
ATOM 755 O O . THR A 1 104 ? 14.614 7.011 -14.093 1.00 98.12 104 THR A O 1
ATOM 758 N N . GLU A 1 105 ? 13.809 5.131 -15.036 1.00 98.31 105 GLU A N 1
ATOM 759 C CA . GLU A 1 105 ? 14.856 4.216 -14.598 1.00 98.31 105 GLU A CA 1
ATOM 760 C C . GLU A 1 105 ? 15.862 4.024 -15.734 1.00 98.31 105 GLU A C 1
ATOM 762 O O . GLU A 1 105 ? 15.471 3.697 -16.855 1.00 98.31 105 GLU A O 1
ATOM 767 N N . HIS A 1 106 ? 17.149 4.188 -15.436 1.00 97.75 106 HIS A N 1
ATOM 768 C CA . HIS A 1 106 ? 18.231 3.941 -16.386 1.00 97.75 106 HIS A CA 1
ATOM 769 C C . HIS A 1 106 ? 18.788 2.538 -16.157 1.00 97.75 106 HIS A C 1
ATOM 771 O O . HIS A 1 106 ? 19.548 2.309 -15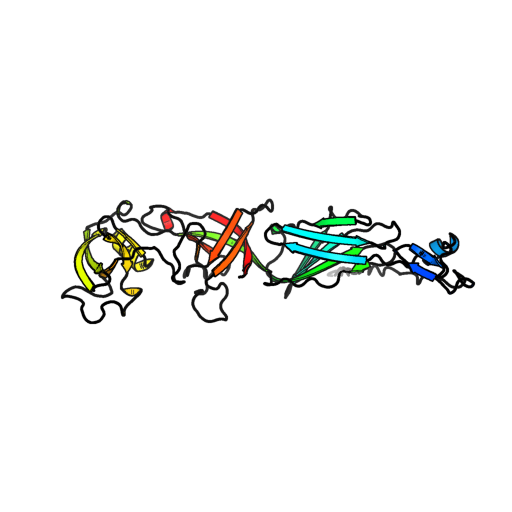.210 1.00 97.75 106 HIS A O 1
ATOM 777 N N . PHE A 1 107 ? 18.439 1.588 -17.025 1.00 97.50 107 PHE A N 1
ATOM 778 C CA . PHE A 1 107 ? 18.887 0.209 -16.860 1.00 97.50 107 PHE A CA 1
ATOM 779 C C . PHE A 1 107 ? 20.417 0.127 -16.874 1.00 97.50 107 PHE A C 1
ATOM 781 O O . PHE A 1 107 ? 21.085 0.773 -17.684 1.00 97.50 107 PHE A O 1
ATOM 788 N N . ASN A 1 108 ? 20.982 -0.664 -15.955 1.00 94.88 108 ASN A N 1
ATOM 789 C CA . ASN A 1 108 ? 22.429 -0.839 -15.804 1.00 94.88 108 ASN A CA 1
ATOM 790 C C . ASN A 1 108 ? 23.200 0.501 -15.688 1.00 94.88 108 ASN A C 1
ATOM 792 O O . ASN A 1 108 ? 24.270 0.683 -16.281 1.00 94.88 108 ASN A O 1
ATOM 796 N N . GLY A 1 109 ? 22.609 1.480 -14.991 1.00 93.88 109 GLY A N 1
ATOM 797 C CA . GLY A 1 109 ? 23.179 2.819 -14.819 1.00 93.88 109 GLY A CA 1
ATOM 798 C C . GLY A 1 109 ? 23.304 3.618 -16.122 1.00 93.88 109 GLY A C 1
ATOM 799 O O . GLY A 1 109 ? 24.141 4.513 -16.206 1.00 93.88 109 GLY A O 1
ATOM 800 N N . GLY A 1 110 ? 22.524 3.269 -17.151 1.00 94.94 110 GLY A N 1
ATOM 801 C CA . GLY A 1 110 ? 22.584 3.881 -18.481 1.00 94.94 110 GLY A CA 1
ATOM 802 C C . GLY A 1 110 ? 23.658 3.290 -19.400 1.00 94.94 110 GLY A C 1
ATOM 803 O O . GLY A 1 110 ? 23.913 3.834 -20.475 1.00 94.94 110 GLY A O 1
ATOM 804 N N . SER A 1 111 ? 24.298 2.186 -19.005 1.00 96.75 111 SER A N 1
ATOM 805 C CA . SER A 1 111 ? 25.254 1.480 -19.863 1.00 96.75 111 SER A CA 1
ATOM 806 C C . SER A 1 111 ? 24.551 0.862 -21.074 1.00 96.75 111 SER A C 1
ATOM 808 O O . SER A 1 111 ? 23.440 0.345 -20.964 1.00 96.75 111 SER A O 1
ATOM 810 N N . ALA A 1 112 ? 25.214 0.876 -22.232 1.00 95.94 112 ALA A N 1
ATOM 811 C CA . ALA A 1 112 ? 24.644 0.326 -23.456 1.00 95.94 112 ALA A CA 1
ATOM 812 C C . ALA A 1 112 ? 24.447 -1.196 -23.368 1.00 95.94 112 ALA A C 1
ATOM 814 O O . ALA A 1 112 ? 25.340 -1.930 -22.939 1.00 95.94 112 ALA A O 1
ATOM 815 N N . VAL A 1 113 ? 23.293 -1.663 -23.837 1.00 96.50 113 VAL A N 1
ATOM 816 C CA . VAL A 1 113 ? 22.931 -3.079 -23.948 1.00 96.50 113 VAL A CA 1
ATOM 817 C C . VAL A 1 113 ? 22.568 -3.418 -25.389 1.00 96.50 113 VAL A C 1
ATOM 819 O O . VAL A 1 113 ? 22.105 -2.552 -26.134 1.00 96.50 113 VAL A O 1
ATOM 822 N N . GLY A 1 114 ? 22.868 -4.649 -25.799 1.00 93.62 114 GLY A N 1
ATOM 823 C CA . GLY A 1 114 ? 22.543 -5.175 -27.124 1.00 93.62 114 GLY A CA 1
ATOM 824 C C . GLY A 1 114 ? 21.163 -5.826 -27.163 1.00 93.62 114 GLY A C 1
ATOM 825 O O . GLY A 1 114 ? 20.339 -5.641 -26.273 1.00 93.62 114 GLY A O 1
ATOM 826 N N . GLU A 1 115 ? 20.927 -6.623 -28.198 1.00 93.12 115 GLU A N 1
ATOM 827 C CA . GLU A 1 115 ? 19.745 -7.481 -28.274 1.00 93.12 115 GLU A CA 1
ATOM 828 C C . GLU A 1 115 ? 19.738 -8.519 -27.144 1.00 93.12 115 GLU A C 1
ATOM 830 O O . GLU A 1 115 ? 20.783 -9.031 -26.731 1.00 93.12 115 GLU A O 1
ATOM 835 N N . GLY A 1 116 ? 18.547 -8.854 -26.654 1.00 95.06 116 GLY A N 1
ATOM 836 C CA . GLY A 1 116 ? 18.390 -9.785 -25.547 1.00 95.06 116 GLY A CA 1
ATOM 837 C C . GLY A 1 116 ? 17.095 -9.585 -24.775 1.00 95.06 116 GLY A C 1
ATOM 838 O O . GLY A 1 116 ? 16.275 -8.726 -25.092 1.00 95.06 116 GLY A O 1
ATOM 839 N N . THR A 1 117 ? 16.912 -10.406 -23.745 1.00 96.94 117 THR A N 1
ATOM 840 C CA . THR A 1 117 ? 15.831 -10.240 -22.767 1.00 96.94 117 THR A CA 1
ATOM 841 C C . THR A 1 117 ? 16.428 -9.782 -21.448 1.00 96.94 117 THR A C 1
ATOM 843 O O . THR A 1 117 ? 17.425 -10.343 -20.991 1.00 96.94 117 THR A O 1
ATOM 846 N N . TYR A 1 118 ? 15.819 -8.764 -20.852 1.00 97.81 118 TYR A N 1
ATOM 847 C CA . TYR A 1 118 ? 16.298 -8.110 -19.642 1.00 97.81 118 TYR A CA 1
ATOM 848 C C . TYR A 1 118 ? 15.165 -8.007 -18.629 1.00 97.81 118 TYR A C 1
ATOM 850 O O . TYR A 1 118 ? 14.021 -7.769 -19.009 1.00 97.81 118 TYR A O 1
ATOM 858 N N . SER A 1 119 ? 15.497 -8.154 -17.348 1.00 97.25 119 SER A N 1
ATOM 859 C CA . SER A 1 119 ? 14.586 -7.854 -16.244 1.00 97.25 119 SER A CA 1
ATOM 860 C C . SER A 1 119 ? 15.073 -6.582 -15.562 1.00 97.25 119 SER A C 1
ATOM 862 O O . SER A 1 119 ? 16.189 -6.538 -15.035 1.00 97.25 119 SER A O 1
ATOM 864 N N . VAL A 1 120 ? 14.272 -5.524 -15.642 1.00 97.81 120 VAL A N 1
ATOM 865 C CA . VAL A 1 120 ? 14.583 -4.209 -15.083 1.00 97.81 120 VAL A CA 1
ATOM 866 C C . VAL A 1 120 ? 13.948 -4.082 -13.705 1.00 97.81 120 VAL A C 1
ATOM 868 O O . VAL A 1 120 ? 12.772 -4.392 -13.527 1.00 97.81 120 VAL A O 1
ATOM 871 N N . VAL A 1 121 ? 14.732 -3.593 -12.746 1.00 97.00 121 VAL A N 1
ATOM 872 C CA . VAL A 1 121 ? 14.304 -3.305 -11.375 1.00 97.00 121 VAL A CA 1
ATOM 873 C C . VAL A 1 121 ? 14.241 -1.793 -11.208 1.00 97.00 121 VAL A C 1
ATOM 875 O O . VAL A 1 121 ? 15.201 -1.103 -11.544 1.00 97.00 121 VAL A O 1
ATOM 878 N N . LEU A 1 122 ? 13.127 -1.272 -10.693 1.00 97.06 122 LEU A N 1
ATOM 879 C CA . LEU A 1 122 ? 12.977 0.162 -10.445 1.00 97.06 122 LEU A CA 1
ATOM 880 C C . LEU A 1 122 ? 13.564 0.550 -9.089 1.00 97.06 122 LEU A C 1
ATOM 882 O O . LEU A 1 122 ? 13.398 -0.181 -8.110 1.00 97.06 122 LEU A O 1
ATOM 886 N N . THR A 1 123 ? 14.135 1.746 -8.985 1.00 97.00 123 THR A N 1
ATOM 887 C CA . THR A 1 123 ? 14.505 2.359 -7.701 1.00 97.00 123 THR A CA 1
ATOM 888 C C . THR A 1 123 ? 13.274 3.010 -7.062 1.00 97.00 123 THR A C 1
ATOM 890 O O . THR A 1 123 ? 13.068 4.222 -7.134 1.00 97.00 123 THR A O 1
ATOM 893 N N . ARG A 1 124 ? 12.412 2.195 -6.436 1.00 95.56 124 ARG A N 1
ATOM 894 C CA . ARG A 1 124 ? 11.076 2.628 -5.985 1.00 95.56 124 ARG A CA 1
ATOM 895 C C . ARG A 1 124 ? 11.086 3.813 -5.017 1.00 95.56 124 ARG A C 1
ATOM 897 O O . ARG A 1 124 ? 10.312 4.732 -5.264 1.00 95.56 124 ARG A O 1
ATOM 904 N N . PRO A 1 125 ? 11.990 3.897 -4.019 1.00 96.31 125 PRO A N 1
ATOM 905 C CA . PRO A 1 125 ? 12.063 5.061 -3.132 1.00 96.31 125 PRO A CA 1
ATOM 906 C C . PRO A 1 125 ? 12.303 6.410 -3.834 1.00 96.31 125 PRO A C 1
ATOM 908 O O . PRO A 1 125 ? 12.050 7.455 -3.242 1.00 96.31 125 PRO A O 1
ATOM 911 N N . SER A 1 126 ? 12.791 6.413 -5.080 1.00 96.25 126 SER A N 1
ATOM 912 C CA . SER A 1 126 ? 13.000 7.626 -5.886 1.00 96.25 126 SER A CA 1
ATOM 913 C C . SER A 1 126 ? 11.811 7.988 -6.781 1.00 96.25 126 SER A C 1
ATOM 915 O O . SER A 1 126 ? 11.832 9.036 -7.426 1.00 96.25 126 SER A O 1
ATOM 917 N N . ILE A 1 127 ? 10.773 7.151 -6.830 1.00 96.75 127 ILE A N 1
ATOM 918 C CA . ILE A 1 127 ? 9.575 7.408 -7.627 1.00 96.75 127 ILE A CA 1
ATOM 919 C C . ILE A 1 127 ? 8.707 8.433 -6.882 1.00 96.75 127 ILE A C 1
ATOM 921 O O . ILE A 1 127 ? 8.284 8.158 -5.752 1.00 96.75 127 ILE A O 1
ATOM 925 N N . PRO A 1 128 ? 8.418 9.601 -7.486 1.00 96.62 128 PRO A N 1
ATOM 926 C CA . PRO A 1 128 ? 7.612 10.629 -6.847 1.00 96.62 128 PRO A CA 1
ATOM 927 C C . PRO A 1 128 ? 6.136 10.236 -6.795 1.00 96.62 128 PRO A C 1
ATOM 929 O O . PRO A 1 128 ? 5.656 9.425 -7.592 1.00 96.62 128 PRO A O 1
ATOM 932 N N . GLU A 1 129 ? 5.413 10.873 -5.878 1.00 95.31 129 GLU A N 1
ATOM 933 C CA . GLU A 1 129 ? 3.964 10.749 -5.732 1.00 95.31 129 GLU A CA 1
ATOM 934 C C . GLU A 1 129 ? 3.231 11.046 -7.036 1.00 95.31 129 GLU A C 1
ATOM 936 O O . GLU A 1 129 ? 3.354 12.130 -7.610 1.00 95.31 129 GLU A O 1
ATOM 941 N N . ASP A 1 130 ? 2.468 10.063 -7.506 1.00 95.94 130 ASP A N 1
ATOM 942 C CA . ASP A 1 130 ? 1.560 10.183 -8.640 1.00 95.94 130 ASP A CA 1
ATOM 943 C C . ASP A 1 130 ? 0.707 8.909 -8.763 1.00 95.94 130 ASP A C 1
ATOM 945 O O . ASP A 1 130 ? 0.923 7.897 -8.091 1.00 95.94 130 ASP A O 1
ATOM 949 N N . LYS A 1 131 ? -0.257 8.938 -9.674 1.00 94.31 131 LYS A N 1
ATOM 950 C CA . LYS A 1 131 ? -0.938 7.767 -10.206 1.00 94.31 131 LYS A CA 1
ATOM 951 C C . LYS A 1 131 ? -0.332 7.403 -11.563 1.00 94.31 131 LYS A C 1
ATOM 953 O O . LYS A 1 131 ? -0.620 8.070 -12.556 1.00 94.31 131 LYS A O 1
ATOM 958 N N . TYR A 1 132 ? 0.457 6.333 -11.589 1.00 95.38 132 TYR A N 1
ATOM 959 C CA . TYR A 1 132 ? 1.086 5.765 -12.780 1.00 95.38 132 TYR A CA 1
ATOM 960 C C . TYR A 1 132 ? 0.172 4.728 -13.425 1.00 95.38 132 TYR A C 1
ATOM 962 O O . TYR A 1 132 ? -0.221 3.753 -12.787 1.00 95.38 132 TYR A O 1
ATOM 970 N N . ASP A 1 133 ? -0.186 4.934 -14.689 1.00 95.31 133 ASP A N 1
ATOM 971 C CA . ASP A 1 133 ? -1.132 4.071 -15.408 1.00 95.31 133 ASP A CA 1
ATOM 972 C C . ASP A 1 133 ? -0.502 3.320 -16.586 1.00 95.31 133 ASP A C 1
ATOM 974 O O . ASP A 1 133 ? -1.139 2.437 -17.165 1.00 95.31 133 ASP A O 1
ATOM 978 N N . ARG A 1 134 ? 0.753 3.629 -16.932 1.00 95.69 134 ARG A N 1
ATOM 979 C CA . ARG A 1 134 ? 1.469 2.956 -18.016 1.00 95.69 134 ARG A CA 1
ATOM 980 C C . ARG A 1 134 ? 2.986 3.024 -17.889 1.00 95.69 134 ARG A C 1
ATOM 982 O O . ARG A 1 134 ? 3.542 3.933 -17.269 1.00 95.69 134 ARG A O 1
ATOM 989 N N . ILE A 1 135 ? 3.634 2.084 -18.565 1.00 97.31 135 ILE A N 1
ATOM 990 C CA . ILE A 1 135 ? 5.082 1.977 -18.722 1.00 97.31 135 ILE A CA 1
ATOM 991 C C . ILE A 1 135 ? 5.437 2.122 -20.203 1.00 97.31 135 ILE A C 1
ATOM 993 O O . ILE A 1 135 ? 4.752 1.578 -21.070 1.00 97.31 135 ILE A O 1
ATOM 997 N N . VAL A 1 136 ? 6.510 2.850 -20.493 1.00 96.19 136 VAL A N 1
ATOM 998 C CA . VAL A 1 136 ? 7.134 2.915 -21.819 1.00 96.19 136 VAL A CA 1
ATOM 999 C C . VAL A 1 136 ? 8.604 2.572 -21.661 1.00 96.19 136 VAL A C 1
ATOM 1001 O O . VAL A 1 136 ? 9.261 3.112 -20.776 1.00 96.19 136 VAL A O 1
ATOM 1004 N N . ALA A 1 137 ? 9.120 1.687 -22.500 1.00 96.88 137 ALA A N 1
ATOM 1005 C CA . ALA A 1 137 ? 10.545 1.415 -22.574 1.00 96.88 137 ALA A CA 1
ATOM 1006 C C . ALA A 1 137 ? 11.122 2.126 -23.805 1.00 96.88 137 ALA A C 1
ATOM 1008 O O . ALA A 1 137 ? 10.463 2.176 -24.844 1.00 96.88 137 ALA A O 1
ATOM 1009 N N . ILE A 1 138 ? 12.331 2.672 -23.678 1.00 95.69 138 ILE A N 1
ATOM 1010 C CA . ILE A 1 138 ? 13.044 3.382 -24.747 1.00 95.69 138 ILE A CA 1
ATOM 1011 C C . ILE A 1 138 ? 14.453 2.811 -24.848 1.00 95.69 138 ILE A C 1
ATOM 1013 O O . ILE A 1 138 ? 15.212 2.853 -23.879 1.00 95.69 138 ILE A O 1
ATOM 1017 N N . TRP A 1 139 ? 14.823 2.307 -26.020 1.00 95.25 139 TRP A N 1
ATOM 1018 C CA . TRP A 1 139 ? 16.169 1.829 -26.309 1.00 95.25 139 TRP A CA 1
ATOM 1019 C C . TRP A 1 139 ? 16.872 2.768 -27.286 1.00 95.25 139 TRP A C 1
ATOM 1021 O O . TRP A 1 139 ? 16.537 2.841 -28.468 1.00 95.25 139 TRP A O 1
ATOM 1031 N N . LYS A 1 140 ? 17.850 3.513 -26.771 1.00 91.81 140 LYS A N 1
ATOM 1032 C CA . LYS A 1 140 ? 18.509 4.621 -27.470 1.00 91.81 140 LYS A CA 1
ATOM 1033 C C . LYS A 1 140 ? 19.643 4.121 -28.354 1.00 91.81 140 LYS A C 1
ATOM 1035 O O . LYS A 1 140 ? 20.784 4.004 -27.904 1.00 91.81 140 LYS A O 1
ATOM 1040 N N . LEU A 1 141 ? 19.337 3.806 -29.608 1.00 86.19 141 LEU A N 1
ATOM 1041 C CA . LEU A 1 141 ? 20.322 3.347 -30.586 1.00 86.19 141 LEU A CA 1
ATOM 1042 C C . LEU A 1 141 ? 20.921 4.521 -31.368 1.00 86.19 141 LEU A C 1
ATOM 1044 O O . LEU A 1 141 ? 20.297 5.559 -31.573 1.00 86.19 141 LEU A O 1
ATOM 1048 N N . SER A 1 142 ? 22.127 4.327 -31.903 1.00 79.44 142 SER A N 1
ATOM 1049 C CA . SER A 1 142 ? 22.777 5.306 -32.787 1.00 79.44 142 SER A CA 1
ATOM 1050 C C . SER A 1 142 ? 22.005 5.577 -34.085 1.00 79.44 142 SER A C 1
ATOM 1052 O O . SER A 1 142 ? 22.245 6.592 -34.736 1.00 79.44 142 SER A O 1
ATOM 1054 N N . THR A 1 143 ? 21.080 4.691 -34.458 1.00 71.69 143 THR A N 1
ATOM 1055 C CA . THR A 1 143 ? 20.250 4.788 -35.666 1.00 71.69 143 THR A CA 1
ATOM 1056 C C . THR A 1 143 ? 18.831 5.283 -35.399 1.00 71.69 143 THR A C 1
ATOM 1058 O O . THR A 1 143 ? 18.000 5.257 -36.302 1.00 71.69 143 THR A O 1
ATOM 1061 N N . GLY A 1 144 ? 18.568 5.759 -34.181 1.00 74.12 144 GLY A N 1
ATOM 1062 C CA . GLY A 1 144 ? 17.260 6.226 -33.731 1.00 74.12 144 GLY A CA 1
ATOM 1063 C C . GLY A 1 144 ? 16.713 5.370 -32.595 1.00 74.12 144 GLY A C 1
ATOM 1064 O O . GLY A 1 144 ? 16.988 4.174 -32.519 1.00 74.12 144 GLY A O 1
ATOM 1065 N N . ASP A 1 145 ? 15.949 6.000 -31.711 1.00 85.12 145 ASP A N 1
ATOM 1066 C CA . ASP A 1 145 ? 15.380 5.337 -30.543 1.00 85.12 145 ASP A CA 1
ATOM 1067 C C . ASP A 1 145 ? 14.332 4.293 -30.965 1.00 85.12 145 ASP A C 1
ATOM 1069 O O . ASP A 1 145 ? 13.521 4.521 -31.866 1.00 85.12 145 ASP A O 1
ATOM 1073 N N . ALA A 1 146 ? 14.365 3.135 -30.309 1.00 85.38 146 ALA A N 1
ATOM 1074 C CA . ALA A 1 146 ? 13.333 2.117 -30.398 1.00 85.38 146 ALA A CA 1
ATOM 1075 C C . ALA A 1 146 ? 12.428 2.221 -29.169 1.00 85.38 146 ALA A C 1
ATOM 1077 O O . ALA A 1 146 ? 12.876 1.969 -28.050 1.00 85.38 146 ALA A O 1
ATOM 1078 N N . ASP A 1 147 ? 11.161 2.559 -29.384 1.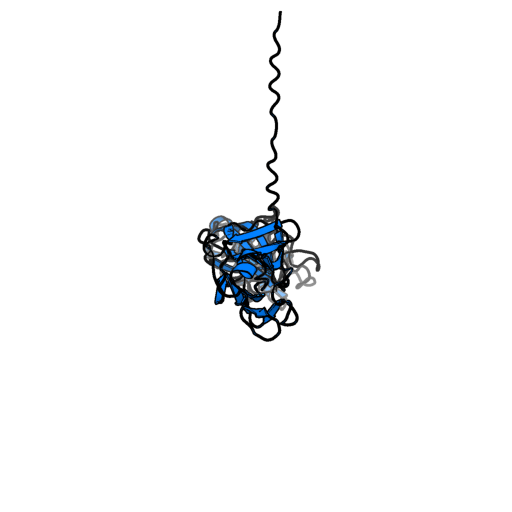00 86.69 147 ASP A N 1
ATOM 1079 C CA . ASP A 1 147 ? 10.167 2.685 -28.320 1.00 86.69 147 ASP A CA 1
ATOM 1080 C C . ASP A 1 147 ? 9.290 1.434 -28.240 1.00 86.69 147 ASP A C 1
ATOM 1082 O O . ASP A 1 147 ? 8.895 0.860 -29.261 1.00 86.69 147 ASP A O 1
ATOM 1086 N N . SER A 1 148 ? 8.923 1.032 -27.023 1.00 84.88 148 SER A N 1
ATOM 1087 C CA . SER A 1 148 ? 7.861 0.045 -26.843 1.00 84.88 148 SER A CA 1
ATOM 1088 C C . SER A 1 148 ? 6.485 0.657 -27.123 1.00 84.88 148 SER A C 1
ATOM 1090 O O . SER A 1 148 ? 6.249 1.837 -26.836 1.00 84.88 148 SER A O 1
ATOM 1092 N N . PRO A 1 149 ? 5.491 -0.153 -27.530 1.00 85.38 149 PRO A N 1
ATOM 1093 C CA . PRO A 1 149 ? 4.101 0.177 -27.247 1.00 85.38 149 PRO A CA 1
ATOM 1094 C C . PRO A 1 149 ? 3.925 0.478 -25.750 1.00 85.38 149 PRO A C 1
ATOM 1096 O O . PRO A 1 149 ? 4.607 -0.112 -24.905 1.00 85.38 149 PRO A O 1
ATOM 1099 N N . SER A 1 150 ? 3.018 1.393 -25.404 1.00 88.75 150 SER A N 1
ATOM 1100 C CA . SER A 1 150 ? 2.710 1.665 -23.995 1.00 88.75 150 SER A CA 1
ATOM 1101 C C . SER A 1 150 ? 2.107 0.424 -23.335 1.00 88.75 150 SER A C 1
ATOM 1103 O O . SER A 1 150 ? 1.093 -0.092 -23.801 1.00 88.75 150 SER A O 1
ATOM 1105 N N . TYR A 1 151 ? 2.707 -0.024 -22.234 1.00 93.62 151 TYR A N 1
ATOM 1106 C CA . TYR A 1 151 ? 2.201 -1.117 -21.410 1.00 93.62 151 TYR A CA 1
ATOM 1107 C C . TYR A 1 151 ? 1.278 -0.550 -20.330 1.00 93.62 151 TYR A C 1
ATOM 1109 O O . TYR A 1 151 ? 1.727 0.226 -19.489 1.00 93.62 151 TYR A O 1
ATOM 1117 N N . SER A 1 152 ? -0.009 -0.896 -20.347 1.00 94.44 152 SER A N 1
ATOM 1118 C CA . SER A 1 152 ? -0.978 -0.401 -19.360 1.00 94.44 152 SER A CA 1
ATOM 1119 C C . SER A 1 152 ? -0.873 -1.137 -18.026 1.00 94.44 152 SER A C 1
ATOM 1121 O O . SER A 1 152 ? -0.827 -2.364 -17.985 1.00 94.44 152 SER A O 1
ATOM 1123 N N . LEU A 1 153 ? -0.911 -0.384 -16.928 1.00 91.31 153 LEU A N 1
ATOM 1124 C CA . LEU A 1 153 ? -1.001 -0.911 -15.570 1.00 91.31 153 LEU A CA 1
ATOM 1125 C C . LEU A 1 153 ? -2.470 -1.044 -15.167 1.00 91.31 153 LEU A C 1
ATOM 1127 O O . LEU A 1 153 ? -3.226 -0.070 -15.205 1.00 91.31 153 LEU A O 1
ATOM 1131 N N . SER A 1 154 ? -2.875 -2.252 -14.779 1.00 88.44 154 SER A N 1
ATOM 1132 C CA . SER A 1 154 ? -4.223 -2.538 -14.290 1.00 88.44 154 SER A CA 1
ATOM 1133 C C . SER A 1 154 ? -4.146 -3.416 -13.035 1.00 88.44 154 SER A C 1
ATOM 1135 O O . SER A 1 154 ? -3.838 -4.599 -13.170 1.00 88.44 154 SER A O 1
ATOM 1137 N N . PRO A 1 155 ? -4.452 -2.878 -11.841 1.00 87.31 155 PRO A N 1
ATOM 1138 C CA . PRO A 1 155 ? -4.840 -1.489 -11.582 1.00 87.31 155 PRO A CA 1
ATOM 1139 C C . PRO A 1 155 ? -3.682 -0.497 -11.800 1.00 87.31 155 PRO A C 1
ATOM 1141 O O . PRO A 1 155 ? -2.509 -0.864 -11.824 1.00 87.31 155 PRO A O 1
ATOM 1144 N N . ALA A 1 156 ? -4.021 0.786 -11.957 1.00 90.50 156 ALA A N 1
ATOM 1145 C CA . ALA A 1 156 ? -3.020 1.850 -11.978 1.00 90.50 156 ALA A CA 1
ATOM 1146 C C . ALA A 1 156 ? -2.301 1.919 -10.622 1.00 90.50 156 ALA A C 1
ATOM 1148 O O . ALA A 1 156 ? -2.940 1.857 -9.570 1.00 90.50 156 ALA A O 1
ATOM 1149 N N . TRP A 1 157 ? -0.986 2.104 -10.651 1.00 91.56 157 TRP A N 1
ATOM 1150 C CA . TRP A 1 157 ? -0.154 2.120 -9.459 1.00 91.56 157 TRP A CA 1
ATOM 1151 C C . TRP A 1 157 ? -0.120 3.516 -8.845 1.00 91.56 157 TRP A C 1
ATOM 1153 O O . TRP A 1 157 ? 0.344 4.474 -9.469 1.00 91.56 157 TRP A O 1
ATOM 1163 N N . ARG A 1 158 ? -0.642 3.663 -7.624 1.00 93.06 158 ARG A N 1
ATOM 1164 C CA . ARG A 1 158 ? -0.729 4.963 -6.952 1.00 93.06 158 ARG A CA 1
ATOM 1165 C C . ARG A 1 158 ? 0.359 5.082 -5.896 1.00 93.06 158 ARG A C 1
ATOM 1167 O O . ARG A 1 158 ? 0.227 4.534 -4.806 1.00 93.06 158 ARG A O 1
ATOM 1174 N N . VAL A 1 159 ? 1.401 5.840 -6.203 1.00 95.06 159 VAL A N 1
ATOM 1175 C CA . VAL A 1 159 ? 2.500 6.133 -5.283 1.00 95.06 159 VAL A CA 1
ATOM 1176 C C . VAL A 1 159 ? 2.060 7.224 -4.312 1.00 95.06 159 VAL A C 1
ATOM 1178 O O . VAL A 1 159 ? 1.668 8.309 -4.735 1.00 95.06 159 VAL A O 1
ATOM 1181 N N . LEU A 1 160 ? 2.110 6.914 -3.016 1.00 94.12 160 LEU A N 1
ATOM 1182 C CA . LEU A 1 160 ? 1.798 7.827 -1.909 1.00 94.12 160 LEU A CA 1
ATOM 1183 C C . LEU A 1 160 ? 3.048 8.512 -1.345 1.00 94.12 160 LEU A C 1
ATOM 1185 O O . LEU A 1 160 ? 2.929 9.340 -0.451 1.00 94.12 160 LEU A O 1
ATOM 1189 N N . GLY A 1 161 ? 4.230 8.162 -1.863 1.00 94.06 161 GLY A N 1
ATOM 1190 C CA . GLY A 1 161 ? 5.497 8.741 -1.438 1.00 94.06 161 GLY A CA 1
ATOM 1191 C C . GLY A 1 161 ? 5.921 8.201 -0.082 1.00 94.06 161 GLY A C 1
ATOM 1192 O O . GLY A 1 161 ? 5.656 7.043 0.242 1.00 94.06 161 GLY A O 1
ATOM 1193 N N . ILE A 1 162 ? 6.605 9.035 0.697 1.00 95.25 162 ILE A N 1
ATOM 1194 C CA . ILE A 1 162 ? 7.005 8.689 2.060 1.00 95.25 162 ILE A CA 1
ATOM 1195 C C . ILE A 1 162 ? 5.812 8.916 2.988 1.00 95.25 162 ILE A C 1
ATOM 1197 O O . ILE A 1 162 ? 5.355 10.042 3.171 1.00 95.25 162 ILE A O 1
ATOM 1201 N N . VAL A 1 163 ? 5.313 7.830 3.569 1.00 95.81 163 VAL A N 1
ATOM 1202 C CA . VAL A 1 163 ? 4.146 7.811 4.452 1.00 95.81 163 VAL A CA 1
ATOM 1203 C C . VAL A 1 163 ? 4.594 7.421 5.850 1.00 95.81 163 VAL A C 1
ATOM 1205 O O . VAL A 1 163 ? 5.375 6.487 6.018 1.00 95.81 163 VAL A O 1
ATOM 1208 N N . ARG A 1 164 ? 4.070 8.108 6.863 1.00 95.94 164 ARG A N 1
ATOM 1209 C CA . ARG A 1 164 ? 4.255 7.762 8.271 1.00 95.94 164 ARG A CA 1
ATOM 1210 C C . ARG A 1 164 ? 3.361 6.584 8.639 1.00 95.94 164 ARG A C 1
ATOM 1212 O O . ARG A 1 164 ? 2.138 6.663 8.532 1.00 95.94 164 ARG A O 1
ATOM 1219 N N . HIS A 1 165 ? 3.962 5.502 9.115 1.00 95.88 165 HIS A N 1
ATOM 1220 C CA . HIS A 1 165 ? 3.254 4.313 9.574 1.00 95.88 165 HIS A CA 1
ATOM 1221 C C . HIS A 1 165 ? 3.282 4.238 11.099 1.00 95.88 165 HIS A C 1
ATOM 1223 O O . HIS A 1 165 ? 4.294 3.850 11.681 1.00 95.88 165 HIS A O 1
ATOM 1229 N N . THR A 1 166 ? 2.167 4.553 11.764 1.00 95.12 166 THR A N 1
ATOM 1230 C CA . THR A 1 166 ? 2.009 4.257 13.201 1.00 95.12 166 THR A CA 1
ATOM 1231 C C . THR A 1 166 ? 1.223 2.973 13.420 1.00 95.12 166 THR A C 1
ATOM 1233 O O . THR A 1 166 ? 0.882 2.269 12.463 1.00 95.12 166 THR A O 1
ATOM 1236 N N . GLN A 1 167 ? 1.035 2.593 14.681 1.00 94.69 167 GLN A N 1
ATOM 1237 C CA . GLN A 1 167 ? 0.352 1.364 15.056 1.00 94.69 167 GLN A CA 1
ATOM 1238 C C . GLN A 1 167 ? -0.818 1.645 15.987 1.00 94.69 167 GLN A C 1
ATOM 1240 O O . GLN A 1 167 ? -0.780 2.571 16.795 1.00 94.69 167 GLN A O 1
ATOM 1245 N N . TYR A 1 168 ? -1.824 0.785 15.900 1.00 94.62 168 TYR A N 1
ATOM 1246 C CA . TYR A 1 168 ? -2.940 0.725 16.832 1.00 94.62 168 TYR A CA 1
ATOM 1247 C C . TYR A 1 168 ? -3.248 -0.734 17.161 1.00 94.62 168 TYR A C 1
ATOM 1249 O O . TYR A 1 168 ? -2.871 -1.651 16.429 1.00 94.62 168 TYR A O 1
ATOM 1257 N N . ASN A 1 169 ? -3.922 -0.951 18.281 1.00 95.00 169 ASN A N 1
ATOM 1258 C CA . ASN A 1 169 ? -4.246 -2.278 18.775 1.00 95.00 169 ASN A CA 1
ATOM 1259 C C . ASN A 1 169 ? -5.699 -2.352 19.249 1.00 95.00 169 ASN A C 1
ATOM 1261 O O . ASN A 1 169 ? -6.413 -1.349 19.302 1.00 95.00 169 ASN A O 1
ATOM 1265 N N . THR A 1 170 ? -6.113 -3.558 19.627 1.00 95.50 170 THR A N 1
ATOM 1266 C CA . THR A 1 170 ? -7.304 -3.756 20.454 1.00 95.50 170 THR A CA 1
ATOM 1267 C C . THR A 1 170 ? -6.887 -3.638 21.922 1.00 95.50 170 THR A C 1
ATOM 1269 O O . THR A 1 170 ? -6.086 -4.467 22.358 1.00 95.50 170 THR A O 1
ATOM 1272 N N . PRO A 1 171 ? -7.385 -2.639 22.679 1.00 95.88 171 PRO A N 1
ATOM 1273 C CA . PRO A 1 171 ? -7.162 -2.526 24.117 1.00 95.88 171 PRO A CA 1
ATOM 1274 C C . PRO A 1 171 ? -7.417 -3.849 24.833 1.00 95.88 171 PRO A C 1
ATOM 1276 O O . PRO A 1 171 ? -8.441 -4.480 24.578 1.00 95.88 171 PRO A O 1
ATOM 1279 N N . VAL A 1 172 ? -6.524 -4.241 25.740 1.00 96.38 172 VAL A N 1
ATOM 1280 C CA . VAL A 1 172 ? -6.696 -5.432 26.585 1.00 96.38 172 VAL A CA 1
ATOM 1281 C C . VAL A 1 172 ? -6.869 -4.997 28.033 1.00 96.38 172 VAL A C 1
ATOM 1283 O O . VAL A 1 172 ? -6.015 -4.302 28.582 1.00 96.38 172 VAL A O 1
ATOM 1286 N N . GLU A 1 173 ? -7.964 -5.414 28.666 1.00 97.38 173 GLU A N 1
ATOM 1287 C CA . GLU A 1 173 ? -8.348 -4.950 30.002 1.00 97.38 173 GLU A CA 1
ATOM 1288 C C . GLU A 1 173 ? -7.297 -5.274 31.071 1.00 97.38 173 GLU A C 1
ATOM 1290 O O . GLU A 1 173 ? -7.028 -4.445 31.935 1.00 97.38 173 GLU A O 1
ATOM 1295 N N . SER A 1 174 ? -6.637 -6.434 30.996 1.00 96.50 174 SER A N 1
ATOM 1296 C CA . SER A 1 174 ? -5.568 -6.814 31.934 1.00 96.50 174 SER A CA 1
ATOM 1297 C C . SER A 1 174 ? -4.330 -5.914 31.880 1.00 96.50 174 SER A C 1
ATOM 1299 O O . SER A 1 174 ? -3.517 -5.949 32.802 1.00 96.50 174 SER A O 1
ATOM 1301 N N . ALA A 1 175 ? -4.146 -5.161 30.794 1.00 96.12 175 ALA A N 1
ATOM 1302 C CA . ALA A 1 175 ? -3.045 -4.217 30.624 1.00 96.12 175 ALA A CA 1
ATOM 1303 C C . ALA A 1 175 ? -3.440 -2.773 30.969 1.00 96.12 175 ALA A C 1
ATOM 1305 O O . ALA A 1 175 ? -2.591 -1.881 30.937 1.00 96.12 175 ALA A O 1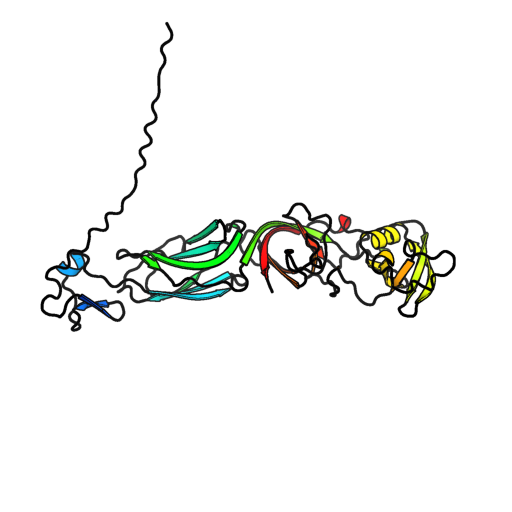
ATOM 1306 N N . CYS A 1 176 ? -4.718 -2.544 31.269 1.00 96.19 176 CYS A N 1
ATOM 1307 C CA . CYS A 1 176 ? -5.249 -1.253 31.669 1.00 96.19 176 CYS A CA 1
ATOM 1308 C C . CYS A 1 176 ? -5.140 -1.037 33.176 1.00 96.19 176 CYS A C 1
ATOM 1310 O O . CYS A 1 176 ? -5.018 -1.980 33.961 1.00 96.19 176 CYS A O 1
ATOM 1312 N N . THR A 1 177 ? -5.167 0.232 33.573 1.00 94.19 177 THR A N 1
ATOM 1313 C CA . THR A 1 177 ? -5.139 0.641 34.972 1.00 94.19 177 THR A CA 1
ATOM 1314 C C . THR A 1 177 ? -6.303 1.561 35.281 1.00 94.19 177 THR A C 1
ATOM 1316 O O . THR A 1 177 ? -6.621 2.471 34.526 1.00 94.19 177 THR A O 1
ATOM 1319 N N . GLY A 1 178 ? -6.915 1.404 36.443 1.00 93.69 178 GLY A N 1
ATOM 1320 C CA . GLY A 1 178 ? -8.087 2.204 36.723 1.00 93.69 178 GLY A CA 1
ATOM 1321 C C . GLY A 1 178 ? -8.860 1.717 37.921 1.00 93.69 178 GLY A C 1
ATOM 1322 O O . GLY A 1 178 ? -8.539 0.717 38.564 1.00 93.69 178 GLY A O 1
ATOM 1323 N N . THR A 1 179 ? -9.895 2.476 38.250 1.00 96.50 179 THR A N 1
ATOM 1324 C CA . THR A 1 179 ? -10.881 2.028 39.223 1.00 96.50 179 THR A CA 1
ATOM 1325 C C . THR A 1 179 ? -12.001 1.283 38.500 1.00 96.50 179 THR A C 1
ATOM 1327 O O . THR A 1 179 ? -12.285 1.572 37.335 1.00 96.50 179 THR A O 1
ATOM 1330 N N . PRO A 1 180 ? -12.674 0.332 39.168 1.00 97.25 180 PRO A N 1
ATOM 1331 C CA . PRO A 1 180 ? -13.839 -0.322 38.592 1.00 97.25 180 PRO A CA 1
ATOM 1332 C C . PRO A 1 180 ? -14.918 0.697 38.210 1.00 97.25 180 PRO A C 1
ATOM 1334 O O . PRO A 1 180 ? -15.379 1.481 39.043 1.00 97.25 180 PRO A O 1
ATOM 1337 N N . GLN A 1 181 ? -15.347 0.658 36.954 1.00 96.88 181 GLN A N 1
ATOM 1338 C CA . GLN A 1 181 ? -16.387 1.505 36.397 1.00 96.88 181 GLN A CA 1
ATOM 1339 C C . GLN A 1 181 ? -17.586 0.663 35.965 1.00 96.88 181 GLN A C 1
ATOM 1341 O O . GLN A 1 181 ? -17.453 -0.285 35.194 1.00 96.88 181 GLN A O 1
ATOM 1346 N N . THR A 1 182 ? -18.781 1.037 36.427 1.00 97.75 182 THR A N 1
ATOM 1347 C CA . THR A 1 182 ? -20.024 0.343 36.072 1.00 97.75 182 THR A CA 1
ATOM 1348 C C . THR A 1 182 ? -20.259 0.348 34.563 1.00 97.75 182 THR A C 1
ATOM 1350 O O . THR A 1 182 ? -20.267 1.401 33.918 1.00 97.75 182 THR A O 1
ATOM 1353 N N . ALA A 1 183 ? -20.525 -0.834 34.023 1.00 97.88 183 ALA A N 1
ATOM 1354 C CA . ALA A 1 183 ? -20.809 -1.080 32.620 1.00 97.88 183 ALA A CA 1
ATOM 1355 C C . ALA A 1 183 ? -21.913 -2.133 32.475 1.00 97.88 183 ALA A C 1
ATOM 1357 O O . ALA A 1 183 ? -22.279 -2.820 33.430 1.00 97.88 183 ALA A O 1
ATOM 1358 N N . TRP A 1 184 ? -22.428 -2.270 31.261 1.00 97.88 184 TRP A N 1
ATOM 1359 C CA . TRP A 1 184 ? -23.320 -3.358 30.881 1.00 97.88 184 TRP A CA 1
ATOM 1360 C C . TRP A 1 184 ? -22.723 -4.116 29.704 1.00 97.88 184 TRP A C 1
ATOM 1362 O O . TRP A 1 184 ? -22.273 -3.496 28.743 1.00 97.88 184 TRP A O 1
ATOM 1372 N N . VAL A 1 185 ? -22.735 -5.442 29.765 1.00 97.50 185 VAL A N 1
ATOM 1373 C CA . VAL A 1 185 ? -22.323 -6.299 28.649 1.00 97.50 185 VAL A CA 1
ATOM 1374 C C . VAL A 1 185 ? -23.516 -7.132 28.200 1.00 97.50 185 VAL A C 1
ATOM 1376 O O . VAL A 1 185 ? -24.281 -7.593 29.046 1.00 97.50 185 VAL A O 1
ATOM 1379 N N . PHE A 1 186 ? -23.712 -7.287 26.892 1.00 96.50 186 PHE A N 1
ATOM 1380 C CA . PHE A 1 186 ? -24.804 -8.091 26.340 1.00 96.50 186 PHE A CA 1
ATOM 1381 C C . PHE A 1 186 ? -24.378 -8.947 25.143 1.00 96.50 186 PHE A C 1
ATOM 1383 O O . PHE A 1 186 ? -23.408 -8.631 24.453 1.00 96.50 186 PHE A O 1
ATOM 1390 N N . ASP A 1 187 ? -25.094 -10.046 24.920 1.00 94.31 187 ASP A N 1
ATOM 1391 C CA . ASP A 1 187 ? -24.881 -10.985 23.812 1.00 94.31 187 ASP A CA 1
ATOM 1392 C C . ASP A 1 187 ? -25.731 -10.639 22.570 1.00 94.31 187 ASP A C 1
ATOM 1394 O O . ASP A 1 187 ? -26.332 -9.564 22.466 1.00 94.31 187 ASP A O 1
ATOM 1398 N N . ASP A 1 188 ? -25.743 -11.534 21.580 1.00 91.00 188 A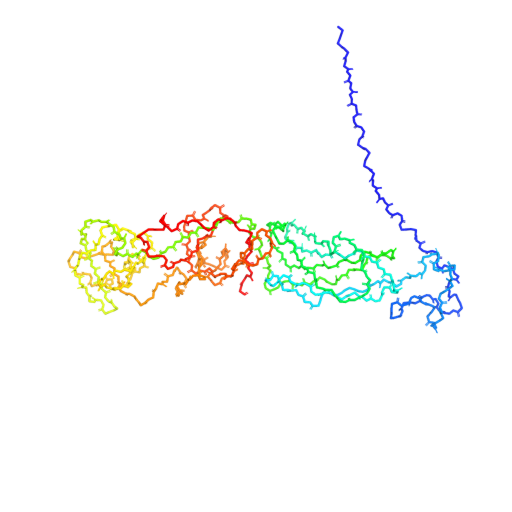SP A N 1
ATOM 1399 C CA . ASP A 1 188 ? -26.581 -11.405 20.382 1.00 91.00 188 ASP A CA 1
ATOM 1400 C C . ASP A 1 188 ? -28.083 -11.559 20.667 1.00 91.00 188 ASP A C 1
ATOM 1402 O O . ASP A 1 188 ? -28.892 -10.973 19.946 1.00 91.00 188 ASP A O 1
ATOM 1406 N N . ASP A 1 189 ? -28.446 -12.251 21.749 1.00 92.88 189 ASP A N 1
ATOM 1407 C CA . ASP A 1 189 ? -29.826 -12.442 22.210 1.00 92.88 189 ASP A CA 1
ATOM 1408 C C . ASP A 1 189 ? -30.323 -11.282 23.094 1.00 92.88 189 ASP A C 1
ATOM 1410 O O . ASP A 1 189 ? -31.439 -11.315 23.616 1.00 92.88 189 ASP A O 1
ATOM 1414 N N . CYS A 1 190 ? -29.519 -10.222 23.236 1.00 93.25 190 CYS A N 1
ATOM 1415 C CA . CYS A 1 190 ? -29.813 -9.050 24.057 1.00 93.25 190 CYS A CA 1
ATOM 1416 C C . CYS A 1 190 ? -29.954 -9.357 25.558 1.00 93.25 190 CYS A C 1
ATOM 1418 O O . CYS A 1 190 ? -30.667 -8.647 26.271 1.00 93.25 190 CYS A O 1
ATOM 1420 N N . ASN A 1 191 ? -29.249 -10.369 26.068 1.00 94.94 191 ASN A N 1
ATOM 1421 C CA . ASN A 1 191 ? -29.172 -10.645 27.499 1.00 94.94 191 ASN A CA 1
ATOM 1422 C C . ASN A 1 191 ? -28.155 -9.711 28.162 1.00 94.94 191 ASN A C 1
ATOM 1424 O O . ASN A 1 191 ? -26.944 -9.881 28.031 1.00 94.94 191 ASN A O 1
ATOM 1428 N N . PHE A 1 192 ? -28.646 -8.711 28.892 1.00 96.62 192 PHE A N 1
ATOM 1429 C CA . PHE A 1 192 ? -27.804 -7.725 29.567 1.00 96.62 192 PHE A CA 1
ATOM 1430 C C . PHE A 1 192 ? -27.335 -8.203 30.944 1.00 96.62 192 PHE A C 1
ATOM 1432 O O . PHE A 1 192 ? -28.138 -8.557 31.804 1.00 96.62 192 PHE A O 1
ATOM 1439 N N . THR A 1 193 ? -26.032 -8.088 31.186 1.00 97.44 193 THR A N 1
ATOM 1440 C CA . THR A 1 193 ? -25.395 -8.310 32.487 1.00 97.44 193 THR A CA 1
ATOM 1441 C C .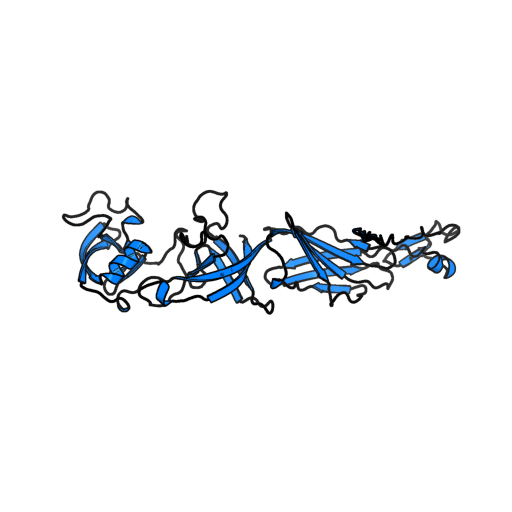 THR A 1 193 ? -24.767 -7.008 32.976 1.00 97.44 193 THR A C 1
ATOM 1443 O O . THR A 1 193 ? -23.926 -6.419 32.291 1.00 97.44 193 THR A O 1
ATOM 1446 N N . GLN A 1 194 ? -25.169 -6.537 34.161 1.00 97.81 194 GLN A N 1
ATOM 1447 C CA . GLN A 1 194 ? -24.494 -5.416 34.817 1.00 97.81 194 GLN A CA 1
ATOM 1448 C C . GLN A 1 194 ? -23.149 -5.887 35.366 1.00 97.81 194 GLN A C 1
ATOM 1450 O O . GLN A 1 194 ? -23.062 -6.925 36.020 1.00 97.81 194 GLN A O 1
ATOM 1455 N N . THR A 1 195 ? -22.097 -5.114 35.126 1.00 97.69 195 THR A N 1
ATOM 1456 C CA . THR A 1 195 ? -20.740 -5.472 35.530 1.00 97.69 195 THR A CA 1
ATOM 1457 C C . THR A 1 195 ? -19.899 -4.232 35.823 1.00 97.69 195 THR A C 1
ATOM 1459 O O . THR A 1 195 ? -20.395 -3.102 35.809 1.00 97.69 195 THR A O 1
ATOM 1462 N N . THR A 1 196 ? -18.617 -4.440 36.099 1.00 97.50 196 THR A N 1
ATOM 1463 C CA . THR A 1 196 ? -17.615 -3.381 36.181 1.00 97.50 196 THR A CA 1
ATOM 1464 C C . THR A 1 196 ? -16.461 -3.709 35.254 1.00 97.50 196 THR A C 1
ATOM 1466 O O . THR A 1 196 ? -15.993 -4.845 35.259 1.00 97.50 196 THR A O 1
ATOM 1469 N N . LEU A 1 197 ? -16.001 -2.711 34.511 1.00 97.75 197 LEU A N 1
ATOM 1470 C CA . LEU A 1 197 ? -14.781 -2.770 33.712 1.00 97.75 197 LEU A CA 1
ATOM 1471 C C . LEU A 1 197 ? -13.732 -1.846 34.328 1.00 97.75 197 LEU A C 1
ATOM 1473 O O . LEU A 1 197 ? -14.094 -0.897 35.027 1.00 97.75 197 LEU A O 1
ATOM 1477 N N . ASP A 1 198 ? -12.453 -2.080 34.058 1.00 98.00 198 ASP A N 1
ATOM 1478 C CA . ASP A 1 198 ? -11.422 -1.087 34.374 1.00 98.00 198 ASP A CA 1
ATOM 1479 C C . ASP A 1 198 ? -11.744 0.262 33.690 1.00 98.00 198 ASP A C 1
ATOM 1481 O O . ASP A 1 198 ? -12.133 0.297 32.519 1.00 98.00 198 ASP A O 1
ATOM 1485 N N . SER A 1 199 ? -11.643 1.385 34.411 1.00 97.12 199 SER A N 1
ATOM 1486 C CA . SER A 1 199 ? -12.048 2.697 33.885 1.00 97.12 199 SER A CA 1
ATOM 1487 C C . SER A 1 199 ? -11.256 3.140 32.651 1.00 97.12 199 SER A C 1
ATOM 1489 O O . SER A 1 199 ? -11.818 3.795 31.768 1.00 97.12 199 SER A O 1
ATOM 1491 N N . GLU A 1 200 ? -9.966 2.799 32.568 1.00 96.56 200 GLU A N 1
ATOM 1492 C CA . GLU A 1 200 ? -9.147 3.136 31.402 1.00 96.56 200 GLU A CA 1
ATOM 1493 C C . GLU A 1 200 ? -9.545 2.257 30.217 1.00 96.56 200 GLU A C 1
ATOM 1495 O O . GLU A 1 200 ? -9.824 2.784 29.139 1.00 96.56 200 GLU A O 1
ATOM 1500 N N . PHE A 1 201 ? -9.707 0.947 30.436 1.00 97.44 201 PHE A N 1
ATOM 1501 C CA . PHE A 1 201 ? -10.222 0.027 29.418 1.00 97.44 201 PHE A CA 1
ATOM 1502 C C . PHE A 1 201 ? -11.584 0.481 28.883 1.00 97.44 201 PHE A C 1
ATOM 1504 O O . PHE A 1 201 ? -11.764 0.634 27.675 1.00 97.44 201 PHE A O 1
ATOM 1511 N N . TYR A 1 202 ? -12.529 0.789 29.775 1.00 97.12 202 TYR A N 1
ATOM 1512 C CA . TYR A 1 202 ? -13.851 1.305 29.423 1.00 97.12 202 TYR A CA 1
ATOM 1513 C C . TYR A 1 202 ? -13.753 2.511 28.479 1.00 97.12 202 TYR A C 1
ATOM 1515 O O . TYR A 1 202 ? -14.482 2.597 27.485 1.00 97.12 202 TYR A O 1
ATOM 1523 N N . TYR A 1 203 ? -12.865 3.461 28.788 1.00 95.25 203 TYR A N 1
ATOM 1524 C CA . TYR A 1 203 ? -12.675 4.655 27.971 1.00 95.25 203 TYR A CA 1
ATOM 1525 C C . TYR A 1 203 ? -12.080 4.308 26.602 1.00 95.25 203 TYR A C 1
ATOM 1527 O O . TYR A 1 203 ? -12.595 4.764 25.579 1.00 95.25 203 TYR A O 1
ATOM 1535 N N . GLN A 1 204 ? -11.058 3.453 26.570 1.00 94.56 204 GLN A N 1
ATOM 1536 C CA . GLN A 1 204 ? -10.401 3.028 25.336 1.00 94.56 204 GLN A CA 1
ATOM 1537 C C . GLN A 1 204 ? -11.364 2.281 24.406 1.00 94.56 204 GLN A C 1
ATOM 1539 O O . GLN A 1 204 ? -11.448 2.615 23.227 1.00 94.56 204 GLN A O 1
ATOM 1544 N N . VAL A 1 205 ? -12.186 1.358 24.920 1.00 94.62 205 VAL A N 1
ATOM 1545 C CA . VAL A 1 205 ? -13.195 0.653 24.105 1.00 94.62 205 VAL A CA 1
ATOM 1546 C C . VAL A 1 205 ? -14.263 1.605 23.573 1.00 94.62 205 VAL A C 1
ATOM 1548 O O . VAL A 1 205 ? -14.744 1.440 22.452 1.00 94.62 205 VAL A O 1
ATOM 1551 N N . LYS A 1 206 ? -14.640 2.639 24.331 1.00 91.88 206 LYS A N 1
ATOM 1552 C CA . LYS A 1 206 ? -15.578 3.656 23.834 1.00 91.88 206 LYS A CA 1
ATOM 1553 C C . LYS A 1 206 ? -15.001 4.522 22.722 1.00 91.88 206 LYS A C 1
ATOM 1555 O O . LYS A 1 206 ? -15.755 4.899 21.828 1.00 91.88 206 LYS A O 1
ATOM 1560 N N . MET A 1 207 ? -13.717 4.858 22.799 1.00 87.56 207 MET A N 1
ATOM 1561 C CA . MET A 1 207 ? -13.048 5.703 21.808 1.00 87.56 207 MET A CA 1
ATOM 1562 C C . MET A 1 207 ? -12.680 4.919 20.546 1.00 87.56 207 MET A C 1
ATOM 1564 O O . MET A 1 207 ? -12.974 5.369 19.442 1.00 87.56 207 MET A O 1
ATOM 1568 N N . ASN A 1 208 ? -12.108 3.728 20.718 1.00 85.19 208 ASN A N 1
ATOM 1569 C CA . ASN A 1 208 ? -11.539 2.920 19.635 1.00 85.19 208 ASN A CA 1
ATOM 1570 C C . ASN A 1 208 ? -12.528 1.868 19.101 1.00 85.19 208 ASN A C 1
ATOM 1572 O O . ASN A 1 208 ? -12.317 1.268 18.053 1.00 85.19 208 ASN A O 1
ATOM 1576 N N . GLY A 1 209 ? -13.637 1.643 19.810 1.00 89.12 209 GLY A N 1
ATOM 1577 C CA . GLY A 1 209 ? -14.774 0.840 19.364 1.00 89.12 209 GLY A CA 1
ATOM 1578 C C . GLY A 1 209 ? -14.762 -0.625 19.803 1.00 89.12 209 GLY A C 1
ATOM 1579 O O . GLY A 1 209 ? -15.849 -1.169 19.998 1.00 89.12 209 GLY A O 1
ATOM 1580 N N . THR A 1 210 ? -13.593 -1.244 19.994 1.00 94.56 210 THR A N 1
ATOM 1581 C CA . THR A 1 210 ? -13.434 -2.665 20.374 1.00 94.56 210 THR A CA 1
ATOM 1582 C C . THR A 1 210 ? -12.404 -2.815 21.500 1.00 94.56 210 THR A C 1
ATOM 1584 O O . THR A 1 210 ? -11.490 -2.000 21.581 1.00 94.56 210 THR A O 1
ATOM 1587 N N . GLY A 1 211 ? -12.532 -3.836 22.352 1.00 95.94 211 GLY A N 1
ATOM 1588 C CA . GLY A 1 211 ? -11.531 -4.233 23.352 1.00 95.94 211 GLY A CA 1
ATOM 1589 C C . GLY A 1 211 ? -11.668 -5.693 23.768 1.00 95.94 211 GLY A C 1
ATOM 1590 O O . GLY A 1 211 ? -12.715 -6.293 23.541 1.00 95.94 211 GLY A O 1
ATOM 1591 N N . ASP A 1 212 ? -10.629 -6.243 24.388 1.00 97.19 212 ASP A N 1
ATOM 1592 C CA . ASP A 1 212 ? -10.597 -7.588 24.967 1.00 97.19 212 ASP A CA 1
ATOM 1593 C C . ASP A 1 212 ? -10.751 -7.512 26.493 1.00 97.19 212 ASP A C 1
ATOM 1595 O O . ASP A 1 212 ? -9.877 -7.000 27.199 1.00 97.19 212 ASP A O 1
ATOM 1599 N N . SER A 1 213 ? -11.906 -7.949 26.990 1.00 97.75 213 SER A N 1
ATOM 1600 C CA . SER A 1 213 ? -12.260 -7.929 28.407 1.00 97.75 213 SER A CA 1
ATOM 1601 C C . SER A 1 213 ? -11.843 -9.216 29.103 1.00 97.75 213 SER A C 1
ATOM 1603 O O . SER A 1 213 ? -12.059 -10.316 28.596 1.00 97.75 213 SER A O 1
ATOM 1605 N N . ASN A 1 214 ? -11.395 -9.081 30.352 1.00 96.69 214 ASN A N 1
ATOM 1606 C CA . ASN A 1 214 ? -10.969 -10.202 31.190 1.00 96.69 214 ASN A CA 1
ATOM 1607 C C . ASN A 1 214 ? -12.053 -11.279 31.376 1.00 96.69 214 ASN A C 1
ATOM 1609 O O . ASN A 1 214 ? -11.726 -12.447 31.573 1.00 96.69 214 ASN A O 1
ATOM 1613 N N . ASN A 1 215 ? -13.334 -10.891 31.346 1.00 97.12 215 ASN A N 1
ATOM 1614 C CA . ASN A 1 215 ? -14.453 -11.778 31.686 1.00 97.12 215 ASN A CA 1
ATOM 1615 C C . ASN A 1 215 ? -15.419 -12.048 30.526 1.00 97.12 215 ASN A C 1
ATOM 1617 O O . ASN A 1 215 ? -16.206 -12.988 30.607 1.00 97.12 215 ASN A O 1
ATOM 1621 N N . TYR A 1 216 ? -15.389 -11.225 29.477 1.00 97.62 216 TYR A N 1
ATOM 1622 C CA . TYR A 1 216 ? -16.388 -11.258 28.401 1.00 97.62 216 TYR A CA 1
ATOM 1623 C C . TYR A 1 216 ? -15.775 -11.445 27.009 1.00 97.62 216 TYR A C 1
ATOM 1625 O O . TYR A 1 216 ? -16.499 -11.396 26.017 1.00 97.62 216 TYR A O 1
ATOM 1633 N N . GLY A 1 217 ? -14.455 -11.655 26.926 1.00 96.88 217 GLY A N 1
ATOM 1634 C CA . GLY A 1 217 ? -13.735 -11.732 25.659 1.00 96.88 217 GLY A CA 1
ATOM 1635 C C . GLY A 1 217 ? -13.833 -10.421 24.884 1.00 96.88 217 GLY A C 1
ATOM 1636 O O . GLY A 1 217 ? -13.826 -9.334 25.469 1.00 96.88 217 GLY A O 1
ATOM 1637 N N . ILE A 1 218 ? -13.958 -10.507 23.558 1.00 97.19 218 ILE A N 1
ATOM 1638 C CA . ILE A 1 218 ? -14.006 -9.313 22.718 1.00 97.19 218 ILE A CA 1
ATOM 1639 C C . ILE A 1 218 ? -15.364 -8.623 22.853 1.00 97.19 218 ILE A C 1
ATOM 1641 O O . ILE A 1 218 ? -16.421 -9.187 22.567 1.00 97.19 218 ILE A O 1
ATOM 1645 N N . ILE A 1 219 ? -15.325 -7.350 23.233 1.00 97.19 219 ILE A N 1
ATOM 1646 C CA . ILE A 1 219 ? -16.498 -6.495 23.361 1.00 97.19 219 ILE A CA 1
ATOM 1647 C C . ILE A 1 219 ? -16.382 -5.273 22.455 1.00 97.19 219 ILE A C 1
ATOM 1649 O O . ILE A 1 219 ? -15.301 -4.726 22.232 1.00 97.19 219 ILE A O 1
ATOM 1653 N N . LYS A 1 220 ? -17.523 -4.802 21.953 1.00 95.62 220 LYS A N 1
ATOM 1654 C CA . LYS A 1 220 ? -17.631 -3.566 21.174 1.00 95.62 220 LYS A CA 1
ATOM 1655 C C . LYS A 1 220 ? -18.521 -2.552 21.853 1.00 95.62 220 LYS A C 1
ATOM 1657 O O . LYS A 1 220 ? -19.563 -2.897 22.405 1.00 95.62 220 LYS A O 1
ATOM 1662 N N . SER A 1 221 ? -18.159 -1.276 21.758 1.00 94.44 221 SER A N 1
ATOM 1663 C CA . SER A 1 221 ? -19.017 -0.200 22.253 1.00 94.44 221 SER A CA 1
ATOM 1664 C C . SER A 1 221 ? -20.356 -0.212 21.518 1.00 94.44 221 SER A C 1
ATOM 1666 O O . SER A 1 221 ? -20.392 -0.160 20.285 1.00 94.44 221 SER A O 1
ATOM 1668 N N . ALA A 1 222 ? -21.471 -0.202 22.254 1.00 92.81 222 ALA A N 1
ATOM 1669 C CA . ALA A 1 222 ? -22.807 -0.164 21.658 1.00 92.81 222 ALA A CA 1
ATOM 1670 C C . ALA A 1 222 ? -23.057 1.098 20.807 1.00 92.81 222 ALA A C 1
ATOM 1672 O O . ALA A 1 222 ? -23.925 1.100 19.935 1.00 92.81 222 ALA A O 1
ATOM 1673 N N . VAL A 1 223 ? -22.258 2.159 20.981 1.00 89.00 223 VAL A N 1
ATOM 1674 C CA . VAL A 1 223 ? -22.284 3.347 20.108 1.00 89.00 223 VAL A CA 1
ATOM 1675 C C . VAL A 1 223 ? -21.983 2.993 18.646 1.00 89.00 223 VAL A C 1
ATOM 1677 O O . VAL A 1 223 ? -22.522 3.644 17.748 1.00 89.00 223 VAL A O 1
ATOM 1680 N N . THR A 1 224 ? -21.175 1.955 18.397 1.00 87.12 224 THR A N 1
ATOM 1681 C CA . THR A 1 224 ? -20.816 1.497 17.043 1.00 87.12 224 THR A CA 1
ATOM 1682 C C . THR A 1 224 ? -21.984 0.824 16.314 1.00 87.12 224 THR A C 1
ATOM 1684 O O . THR A 1 224 ? -22.010 0.806 15.084 1.00 87.12 224 THR A O 1
ATOM 1687 N N . ASN A 1 225 ? -22.991 0.333 17.049 1.00 86.25 225 ASN A N 1
ATOM 1688 C CA . ASN A 1 225 ? -24.207 -0.254 16.494 1.00 86.25 225 ASN A CA 1
ATOM 1689 C C . ASN A 1 225 ? -25.441 0.101 17.339 1.00 86.25 225 ASN A C 1
ATOM 1691 O O . ASN A 1 225 ? -26.015 -0.734 18.033 1.00 86.25 225 ASN A O 1
ATOM 1695 N N . LYS A 1 226 ? -25.888 1.357 17.227 1.00 84.12 226 LYS A N 1
ATOM 1696 C CA . LYS A 1 226 ? -27.005 1.913 18.015 1.00 84.12 226 LYS A CA 1
ATOM 1697 C C . LYS A 1 226 ? -28.355 1.208 17.822 1.00 84.12 226 LYS A C 1
ATOM 1699 O O . LYS A 1 226 ? -29.279 1.479 18.579 1.00 84.12 226 LYS A O 1
ATOM 1704 N N . LYS A 1 227 ? -28.500 0.377 16.783 1.00 85.25 227 LYS A N 1
ATOM 1705 C CA . LYS A 1 227 ? -29.731 -0.381 16.511 1.00 85.25 227 LYS A CA 1
ATOM 1706 C C . LYS A 1 227 ? -29.746 -1.743 17.203 1.00 85.25 227 LYS A C 1
ATOM 1708 O O . LYS A 1 227 ? -30.815 -2.329 17.335 1.00 85.25 227 LYS A O 1
ATOM 1713 N N . LYS A 1 228 ? -28.589 -2.269 17.615 1.00 86.81 228 LYS A N 1
ATOM 1714 C CA . LYS A 1 228 ? -28.525 -3.575 18.272 1.00 86.81 228 LYS A CA 1
ATOM 1715 C C . LYS A 1 228 ? -29.218 -3.477 19.633 1.00 86.81 228 LYS A C 1
ATOM 1717 O O . LYS A 1 228 ? -28.860 -2.622 20.438 1.00 86.81 228 LYS A O 1
ATOM 1722 N N . CYS A 1 229 ? -30.220 -4.327 19.852 1.00 89.19 229 CYS A N 1
ATOM 1723 C CA . CYS A 1 229 ? -31.006 -4.378 21.086 1.00 89.19 229 CYS A CA 1
ATOM 1724 C C . CYS A 1 229 ? -31.689 -3.047 21.468 1.00 89.19 229 CYS A C 1
ATOM 1726 O O . CYS A 1 229 ? -31.914 -2.792 22.651 1.00 89.19 229 CYS A O 1
ATOM 1728 N N . SER A 1 230 ? -32.021 -2.190 20.488 1.00 76.69 230 SER A N 1
ATOM 1729 C CA . SER A 1 230 ? -32.509 -0.817 20.728 1.00 76.69 230 SER A CA 1
ATOM 1730 C C . SER A 1 230 ? -33.771 -0.724 21.585 1.00 76.69 230 SER A C 1
ATOM 1732 O O . SER A 1 230 ? -33.983 0.294 22.240 1.00 76.69 230 SER A O 1
ATOM 1734 N N . ASP A 1 231 ? -34.580 -1.781 21.610 1.00 76.81 231 ASP A N 1
ATOM 1735 C CA . ASP A 1 231 ? -35.911 -1.768 22.220 1.00 76.81 231 ASP A CA 1
ATOM 1736 C C . ASP A 1 231 ? -35.917 -2.334 23.656 1.00 76.81 231 ASP A C 1
ATOM 1738 O O . ASP A 1 231 ? -36.969 -2.395 24.288 1.00 76.81 231 ASP A O 1
ATOM 1742 N N . GLY A 1 232 ? -34.755 -2.748 24.188 1.00 79.94 232 GLY A N 1
ATOM 1743 C CA . GLY A 1 232 ? -34.677 -3.611 25.376 1.00 79.94 232 GLY A CA 1
ATOM 1744 C C . GLY A 1 232 ? -33.587 -3.278 26.396 1.00 79.94 232 GLY A C 1
ATOM 1745 O O . GLY A 1 232 ? -33.208 -4.156 27.167 1.00 79.94 232 GLY A O 1
ATOM 1746 N N . TYR A 1 233 ? -33.064 -2.048 26.426 1.00 92.38 233 TYR A N 1
ATOM 1747 C CA . TYR A 1 233 ? -32.069 -1.673 27.439 1.00 92.38 233 TYR A CA 1
ATOM 1748 C C . TYR A 1 233 ? -32.701 -1.670 28.846 1.00 92.38 233 TYR A C 1
ATOM 1750 O O . TYR A 1 233 ? -33.672 -0.938 29.068 1.00 92.38 233 TYR A O 1
ATOM 1758 N N . PRO A 1 234 ? -32.170 -2.442 29.816 1.00 94.56 234 PRO A N 1
ATOM 1759 C CA . PRO A 1 234 ? -32.674 -2.429 31.185 1.00 94.56 234 PRO A CA 1
ATOM 1760 C C . PRO A 1 234 ? -32.396 -1.087 31.874 1.00 94.56 234 PRO A C 1
ATOM 1762 O O . PRO A 1 234 ? -31.580 -0.276 31.427 1.00 94.56 234 PRO A O 1
ATOM 1765 N N . GLN A 1 235 ? -33.060 -0.848 33.008 1.00 94.81 235 GLN A N 1
ATOM 1766 C CA . GLN A 1 235 ? -32.874 0.377 33.783 1.00 94.81 235 GLN A CA 1
ATOM 1767 C C . GLN A 1 235 ? -31.392 0.583 34.152 1.00 94.81 235 GLN A C 1
ATOM 1769 O O . GLN A 1 235 ? -30.775 -0.257 34.800 1.00 94.81 235 GLN A O 1
ATOM 1774 N N . GLY A 1 236 ? -30.831 1.730 33.759 1.00 93.81 236 GLY A N 1
ATOM 1775 C CA . GLY A 1 236 ? -29.428 2.086 34.005 1.00 93.81 236 GLY A CA 1
ATOM 1776 C C . GLY A 1 236 ? -28.458 1.684 32.887 1.00 93.81 236 GLY A C 1
ATOM 1777 O O . GLY A 1 236 ? -27.307 2.129 32.906 1.00 93.81 236 GLY A O 1
ATOM 1778 N N . ALA A 1 237 ? -28.900 0.906 31.898 1.00 94.94 237 ALA A N 1
ATOM 1779 C CA . ALA A 1 237 ? -28.149 0.659 30.675 1.00 94.94 237 ALA A CA 1
ATOM 1780 C C . ALA A 1 237 ? -28.481 1.713 29.607 1.00 94.94 237 ALA A C 1
ATOM 1782 O O . ALA A 1 237 ? -29.597 2.216 29.502 1.00 94.94 237 ALA A O 1
ATOM 1783 N N . SER A 1 238 ? -27.495 2.045 28.782 1.00 93.06 238 SER A N 1
ATOM 1784 C CA . SER A 1 238 ? -27.623 2.929 27.623 1.00 93.06 238 SER A CA 1
ATOM 1785 C C . SER A 1 238 ? -26.564 2.581 26.581 1.00 93.06 238 SER A C 1
ATOM 1787 O O . SER A 1 238 ? -25.556 1.943 26.893 1.00 93.06 238 SER A O 1
ATOM 1789 N N . THR A 1 239 ? -26.692 3.092 25.359 1.00 91.38 239 THR A N 1
ATOM 1790 C CA . THR A 1 239 ? -25.645 2.925 24.336 1.00 91.38 239 THR A CA 1
ATOM 1791 C C . THR A 1 239 ? -24.287 3.486 24.765 1.00 91.38 239 THR A C 1
ATOM 1793 O O . THR A 1 239 ? -23.270 3.134 24.184 1.00 91.38 239 THR A O 1
ATOM 1796 N N . THR A 1 240 ? -24.248 4.385 25.756 1.00 91.88 240 THR A N 1
ATOM 1797 C CA . THR A 1 240 ? -23.018 5.066 26.184 1.00 91.88 240 THR A CA 1
ATOM 1798 C C . THR A 1 240 ? -22.236 4.335 27.271 1.00 91.88 240 THR A C 1
ATOM 1800 O O . THR A 1 240 ? -21.071 4.675 27.467 1.00 91.88 240 THR A O 1
ATOM 1803 N N . ASN A 1 241 ? -22.852 3.373 27.960 1.00 95.12 241 ASN A N 1
ATOM 1804 C CA . ASN A 1 241 ? -22.245 2.573 29.032 1.00 95.12 241 ASN A CA 1
ATOM 1805 C C . ASN A 1 241 ? -22.460 1.066 28.844 1.00 95.12 241 ASN A C 1
ATOM 1807 O O . ASN A 1 241 ? -22.285 0.304 29.793 1.00 95.12 241 ASN A O 1
ATOM 1811 N N . SER A 1 242 ? -22.850 0.654 27.636 1.00 96.06 242 SER A N 1
ATOM 1812 C CA . SER A 1 242 ? -23.045 -0.751 27.295 1.00 96.06 242 SER A CA 1
ATOM 1813 C C . SER A 1 242 ? -22.141 -1.181 26.151 1.00 96.06 242 SER A C 1
ATOM 1815 O O . SER A 1 242 ? -21.831 -0.396 25.247 1.00 96.06 242 SER A O 1
ATOM 1817 N N . PHE A 1 243 ? -21.773 -2.452 26.182 1.00 97.00 243 PHE A N 1
ATOM 1818 C CA . PHE A 1 243 ? -20.890 -3.102 25.233 1.00 97.00 243 PHE A CA 1
ATOM 1819 C C . PHE A 1 243 ? -21.502 -4.438 24.822 1.00 97.00 243 PHE A C 1
ATOM 1821 O O . PHE A 1 243 ? -22.147 -5.090 25.637 1.00 97.00 243 PHE A O 1
ATOM 1828 N N . PHE A 1 244 ? -21.332 -4.843 23.570 1.00 95.69 244 PHE A N 1
ATOM 1829 C CA . PHE A 1 244 ? -21.824 -6.135 23.100 1.00 95.69 244 PHE A CA 1
ATOM 1830 C C . PHE A 1 244 ? -20.673 -7.072 22.788 1.00 95.69 244 PHE A C 1
ATOM 1832 O O . PHE A 1 244 ? -19.668 -6.641 22.221 1.00 95.69 244 PHE A O 1
ATOM 1839 N N . MET A 1 245 ? -20.840 -8.339 23.146 1.00 96.31 245 MET A N 1
ATOM 1840 C CA . MET A 1 245 ? -19.870 -9.388 22.856 1.00 96.31 245 MET A CA 1
ATOM 1841 C C . MET A 1 245 ? -19.832 -9.673 21.353 1.00 96.31 245 MET A C 1
ATOM 1843 O O . MET A 1 245 ? -20.851 -9.576 20.659 1.00 96.31 245 MET A O 1
ATOM 1847 N N . VAL A 1 246 ? -18.638 -9.974 20.854 1.00 94.94 246 VAL A N 1
ATOM 1848 C CA . VAL A 1 246 ? -18.371 -10.388 19.475 1.00 94.94 246 VAL A CA 1
ATOM 1849 C C . VAL A 1 246 ? -17.267 -11.439 19.458 1.00 94.94 246 VAL A C 1
ATOM 1851 O O . VAL A 1 246 ? -16.425 -11.470 20.348 1.00 94.94 246 VAL A O 1
ATOM 1854 N N . ASP A 1 247 ? -17.210 -12.244 18.401 1.00 94.00 247 ASP A N 1
ATOM 1855 C CA . ASP A 1 247 ? -16.187 -13.294 18.289 1.00 94.00 247 ASP A CA 1
ATOM 1856 C C . ASP A 1 247 ? -14.875 -12.802 17.666 1.00 94.00 247 ASP A C 1
ATOM 1858 O O . ASP A 1 247 ? -13.825 -13.424 17.820 1.00 94.00 247 ASP A O 1
ATOM 1862 N N . ILE A 1 248 ? -14.926 -11.693 16.921 1.00 94.00 248 ILE A N 1
ATOM 1863 C CA . ILE A 1 248 ? -13.784 -11.173 16.165 1.00 94.00 248 ILE A CA 1
ATOM 1864 C C . ILE A 1 248 ? -13.663 -9.653 16.269 1.00 94.00 248 ILE A C 1
ATOM 1866 O O . ILE A 1 248 ? -14.647 -8.904 16.234 1.00 94.00 248 ILE A O 1
ATOM 1870 N N . VAL A 1 249 ? -12.416 -9.185 16.311 1.00 94.19 249 VAL A N 1
ATOM 1871 C CA . VAL A 1 249 ? -12.083 -7.769 16.141 1.00 94.19 249 VAL A CA 1
ATOM 1872 C C . VAL A 1 249 ? -12.275 -7.402 14.672 1.00 94.19 249 VAL A C 1
ATOM 1874 O O . VAL A 1 249 ? -11.683 -8.027 13.793 1.00 94.19 249 VAL A O 1
ATOM 1877 N N . THR A 1 250 ? -13.073 -6.371 14.396 1.00 93.62 250 THR A N 1
ATOM 1878 C CA . THR A 1 250 ? -13.228 -5.831 13.037 1.00 93.62 250 THR A CA 1
ATOM 1879 C C . THR A 1 250 ? -13.092 -4.319 13.049 1.00 93.62 250 THR A C 1
ATOM 1881 O O . THR A 1 250 ? -13.583 -3.671 13.975 1.00 93.62 250 THR A O 1
ATOM 1884 N N . GLY A 1 251 ? -12.531 -3.774 11.974 1.00 91.81 251 GLY A N 1
ATOM 1885 C CA . GLY A 1 251 ? -12.551 -2.343 11.692 1.00 91.81 251 GLY A CA 1
ATOM 1886 C C . GLY A 1 251 ? -13.847 -1.898 11.012 1.00 91.81 251 GLY A C 1
ATOM 1887 O O . GLY A 1 251 ? -14.827 -2.649 10.914 1.00 91.81 251 GLY A O 1
ATOM 1888 N N . CYS A 1 252 ? -13.847 -0.677 10.480 1.00 91.25 252 CYS A N 1
ATOM 1889 C CA . CYS A 1 252 ? -14.992 -0.081 9.791 1.00 91.25 252 CYS A CA 1
ATOM 1890 C C . CYS A 1 252 ? -15.436 -0.854 8.531 1.00 91.25 252 CYS A C 1
ATOM 1892 O O . CYS A 1 252 ? -16.618 -0.793 8.158 1.00 91.25 252 CYS A O 1
ATOM 1894 N N . CYS A 1 253 ? -14.522 -1.615 7.915 1.00 92.75 253 CYS A N 1
ATOM 1895 C CA . CYS A 1 253 ? -14.782 -2.441 6.737 1.00 92.75 253 CYS A CA 1
ATOM 1896 C C . CYS A 1 253 ? -15.493 -3.765 7.055 1.00 92.75 253 CYS A C 1
ATOM 1898 O O . CYS A 1 253 ? -15.828 -4.500 6.131 1.00 92.75 253 CYS A O 1
ATOM 1900 N N . ASN A 1 254 ? -15.778 -4.056 8.333 1.00 90.88 254 ASN A N 1
ATOM 1901 C CA . ASN A 1 254 ? -16.458 -5.278 8.784 1.00 90.88 254 ASN A CA 1
ATOM 1902 C C . ASN A 1 254 ? -15.726 -6.587 8.415 1.00 90.88 254 ASN A C 1
ATOM 1904 O O . ASN A 1 254 ? -16.351 -7.639 8.318 1.00 90.88 254 ASN A O 1
ATOM 1908 N N . THR A 1 255 ? -14.408 -6.530 8.234 1.00 92.88 255 THR A N 1
ATOM 1909 C CA . THR A 1 255 ? -13.531 -7.697 8.073 1.00 92.88 255 THR A CA 1
ATOM 1910 C C . THR A 1 255 ? -12.695 -7.890 9.332 1.00 92.88 255 THR A C 1
ATOM 1912 O O . THR A 1 255 ? -12.413 -6.919 10.041 1.00 92.88 255 THR A O 1
ATOM 1915 N N . GLN A 1 256 ? -12.297 -9.131 9.620 1.00 95.38 256 GLN A N 1
ATOM 1916 C CA . GLN A 1 256 ? -11.420 -9.420 10.754 1.00 95.38 256 GLN A CA 1
ATOM 1917 C C . GLN A 1 256 ? -10.103 -8.644 10.621 1.00 95.38 256 GLN A C 1
ATOM 1919 O O . GLN A 1 256 ? -9.477 -8.669 9.560 1.00 95.38 256 GLN A O 1
ATOM 1924 N N . LEU A 1 257 ? -9.692 -7.962 11.691 1.00 96.50 257 LEU A N 1
ATOM 1925 C CA . LEU A 1 257 ? -8.389 -7.306 11.745 1.00 96.50 257 LEU A CA 1
ATOM 1926 C C . LEU A 1 257 ? -7.288 -8.321 12.060 1.00 96.50 257 LEU A C 1
ATOM 1928 O O . LEU A 1 257 ? -7.429 -9.190 12.925 1.00 96.50 257 LEU A O 1
ATOM 1932 N N . THR A 1 258 ? -6.178 -8.188 11.343 1.00 96.44 258 THR A N 1
ATOM 1933 C CA . THR A 1 258 ? -4.959 -8.987 11.499 1.00 96.44 258 THR A CA 1
ATOM 1934 C C . THR A 1 258 ? -3.730 -8.083 11.430 1.00 96.44 258 THR A C 1
ATOM 1936 O O . THR A 1 258 ? -3.852 -6.916 11.074 1.00 96.44 258 THR A O 1
ATOM 1939 N N . GLU A 1 259 ? -2.528 -8.598 11.693 1.00 95.19 259 GLU A N 1
ATOM 1940 C CA . GLU A 1 259 ? -1.263 -7.844 11.511 1.00 95.19 259 GLU A CA 1
ATOM 1941 C C . GLU A 1 259 ? -1.064 -7.312 10.071 1.00 95.19 259 GLU A C 1
ATOM 1943 O O . GLU A 1 259 ? -0.273 -6.395 9.820 1.00 95.19 259 GLU A O 1
ATOM 1948 N N . SER A 1 260 ? -1.796 -7.879 9.103 1.00 95.94 260 SER A N 1
ATOM 1949 C CA . SER A 1 260 ? -1.833 -7.416 7.710 1.00 95.94 260 SER A CA 1
ATOM 1950 C C . SER A 1 260 ? -2.873 -6.317 7.450 1.00 95.94 260 SER A C 1
ATOM 1952 O O . SER A 1 260 ? -3.016 -5.863 6.316 1.00 95.94 260 SER A O 1
ATOM 1954 N N . SER A 1 261 ? -3.612 -5.885 8.470 1.00 97.31 261 SER A N 1
ATOM 1955 C CA . SER A 1 261 ? -4.661 -4.876 8.364 1.00 97.31 261 SER A CA 1
ATOM 1956 C C . SER A 1 261 ? -4.142 -3.473 8.666 1.00 97.31 261 SER A C 1
ATOM 1958 O O . SER A 1 261 ? -3.290 -3.259 9.529 1.00 97.31 261 SER A O 1
ATOM 1960 N N . GLN A 1 262 ? -4.703 -2.498 7.963 1.00 96.75 262 GLN A N 1
ATOM 1961 C CA . GLN A 1 262 ? -4.394 -1.084 8.103 1.00 96.75 262 GLN A CA 1
ATOM 1962 C C . GLN A 1 262 ? -5.657 -0.237 8.207 1.00 96.75 262 GLN A C 1
ATOM 1964 O O . GLN A 1 262 ? -6.717 -0.591 7.684 1.00 96.75 262 GLN A O 1
ATOM 1969 N N . ALA A 1 263 ? -5.513 0.907 8.860 1.00 95.25 263 ALA A N 1
ATOM 1970 C CA . ALA A 1 263 ? -6.497 1.961 8.935 1.00 95.25 263 ALA A CA 1
ATOM 1971 C C . ALA A 1 263 ? -6.039 3.158 8.092 1.00 95.25 263 ALA A C 1
ATOM 1973 O O . ALA A 1 263 ? -4.892 3.597 8.190 1.00 95.25 263 ALA A O 1
ATOM 1974 N N . GLY A 1 264 ? -6.936 3.679 7.256 1.00 94.12 264 GLY A N 1
ATOM 1975 C CA . GLY A 1 264 ? -6.646 4.795 6.354 1.00 94.12 264 GLY A CA 1
ATOM 1976 C C . GLY A 1 264 ? -7.620 5.960 6.507 1.00 94.12 264 GLY A C 1
ATOM 1977 O O . GLY A 1 264 ? -8.676 5.834 7.134 1.00 94.12 264 GLY A O 1
ATOM 1978 N N . TYR A 1 265 ? -7.264 7.090 5.900 1.00 92.75 265 TYR A N 1
ATOM 1979 C CA . TYR A 1 265 ? -8.121 8.263 5.738 1.00 92.75 265 TYR A CA 1
ATOM 1980 C C . TYR A 1 265 ? -8.213 8.642 4.249 1.00 92.75 265 TYR A C 1
ATOM 1982 O O . TYR A 1 265 ? -7.208 8.535 3.545 1.00 92.75 265 TYR A O 1
ATOM 1990 N N . PRO A 1 266 ? -9.365 9.136 3.750 1.00 92.00 266 PRO A N 1
ATOM 1991 C CA . PRO A 1 266 ? -10.666 9.261 4.421 1.00 92.00 266 PRO A CA 1
ATOM 1992 C C . PRO A 1 266 ? -11.298 7.896 4.734 1.00 92.00 266 PRO A C 1
ATOM 1994 O O . PRO A 1 266 ? -10.750 6.860 4.377 1.00 92.00 266 PRO A O 1
ATOM 1997 N N . ASN A 1 267 ? -12.444 7.890 5.427 1.00 92.12 267 ASN A N 1
ATOM 1998 C CA . ASN A 1 267 ? -13.116 6.649 5.829 1.00 92.12 267 ASN A CA 1
ATOM 1999 C C . ASN A 1 267 ? -13.368 5.733 4.611 1.00 92.12 267 ASN A C 1
ATOM 2001 O O . ASN A 1 267 ? -14.176 6.097 3.749 1.00 92.12 267 ASN A O 1
ATOM 2005 N N . PRO A 1 268 ? -12.735 4.543 4.559 1.00 91.69 268 PRO A N 1
ATOM 2006 C CA . PRO A 1 268 ? -12.715 3.690 3.370 1.00 91.69 268 PRO A CA 1
ATOM 2007 C C . PRO A 1 268 ? -14.064 3.029 3.062 1.00 91.69 268 PRO A C 1
ATOM 2009 O O . PRO A 1 268 ? -14.243 2.450 1.990 1.00 91.69 268 PRO A O 1
ATOM 2012 N N . LYS A 1 269 ? -15.034 3.130 3.979 1.00 89.50 269 LYS A N 1
ATOM 2013 C CA . LYS A 1 269 ? -16.419 2.690 3.777 1.00 89.50 269 LYS A CA 1
ATOM 2014 C C . LYS A 1 269 ? -17.275 3.731 3.045 1.00 89.50 269 LYS A C 1
ATOM 2016 O O . LYS A 1 269 ? -18.378 3.416 2.596 1.00 89.50 269 LYS A O 1
ATOM 2021 N N . LEU A 1 270 ? -16.834 4.989 2.972 1.00 82.00 270 LEU A N 1
ATOM 2022 C CA . LEU A 1 270 ? -17.651 6.075 2.434 1.00 82.00 270 LEU A CA 1
ATOM 2023 C C . LEU A 1 270 ? -17.550 6.156 0.909 1.00 82.00 270 LEU A C 1
ATOM 2025 O O . LEU A 1 270 ? -16.587 6.688 0.390 1.00 82.00 270 LEU A O 1
ATOM 2029 N N . THR A 1 271 ? -18.616 5.795 0.191 1.00 70.00 271 THR A N 1
ATOM 2030 C CA . THR A 1 271 ? -18.787 6.023 -1.266 1.00 70.00 271 THR A CA 1
ATOM 2031 C C . THR A 1 271 ? -17.732 5.361 -2.173 1.00 70.00 271 THR A C 1
ATOM 2033 O O . THR A 1 271 ? -16.697 4.872 -1.737 1.00 70.00 271 THR A O 1
ATOM 2036 N N . SER A 1 272 ? -17.986 5.327 -3.482 1.00 67.31 272 SER A N 1
ATOM 2037 C CA . SER A 1 272 ? -17.068 4.739 -4.470 1.00 67.31 272 SER A CA 1
ATOM 2038 C C . SER A 1 272 ? -15.908 5.656 -4.878 1.00 67.31 272 SER A C 1
ATOM 2040 O O . SER A 1 272 ? -15.026 5.209 -5.615 1.00 67.31 272 SER A O 1
ATOM 2042 N N . THR A 1 273 ? -15.894 6.914 -4.428 1.00 74.25 273 THR A N 1
ATOM 2043 C CA . THR A 1 273 ? -14.932 7.941 -4.863 1.00 74.25 273 THR A CA 1
ATOM 2044 C C . THR A 1 273 ? -13.801 8.194 -3.870 1.00 74.25 273 THR A C 1
ATOM 2046 O O . THR A 1 273 ? -12.886 8.946 -4.189 1.00 74.25 273 THR A O 1
ATOM 2049 N N . VAL A 1 274 ? -13.845 7.604 -2.672 1.00 79.00 274 VAL A N 1
ATOM 2050 C CA . VAL A 1 274 ? -12.748 7.726 -1.704 1.00 79.00 274 VAL A CA 1
ATOM 2051 C C . VAL A 1 274 ? -11.588 6.804 -2.061 1.00 79.00 274 VAL A C 1
ATOM 2053 O O . VAL A 1 274 ? -11.765 5.756 -2.685 1.00 79.00 274 VAL A O 1
ATOM 2056 N N . THR A 1 275 ? -10.380 7.205 -1.680 1.00 81.50 275 THR A N 1
ATOM 2057 C CA . THR A 1 275 ? -9.183 6.365 -1.748 1.00 81.50 275 THR A CA 1
ATOM 2058 C C . THR A 1 275 ? -8.345 6.648 -0.504 1.00 81.50 275 THR A C 1
ATOM 2060 O O . THR A 1 275 ? -8.033 7.819 -0.277 1.00 81.50 275 THR A O 1
ATOM 2063 N N . PRO A 1 276 ? -7.969 5.620 0.274 1.00 87.75 276 PRO A N 1
ATOM 2064 C CA . PRO A 1 276 ? -8.163 4.193 -0.009 1.00 87.75 276 PRO A CA 1
ATOM 2065 C C . PRO A 1 276 ? -9.596 3.683 0.235 1.00 87.75 276 PRO A C 1
ATOM 2067 O O . PRO A 1 276 ? -10.372 4.306 0.958 1.00 87.75 276 PRO A O 1
ATOM 2070 N N . LYS A 1 277 ? -9.940 2.545 -0.377 1.00 90.62 277 LYS A N 1
ATOM 2071 C CA . LYS A 1 277 ? -11.180 1.782 -0.149 1.00 90.62 277 LYS A CA 1
ATOM 2072 C C . LYS A 1 277 ? -10.925 0.558 0.720 1.00 90.62 277 LYS A C 1
ATOM 2074 O O . LYS A 1 277 ? -9.800 0.081 0.829 1.00 90.62 277 LYS A O 1
ATOM 2079 N N . CYS A 1 278 ? -11.993 0.018 1.304 1.00 93.00 278 CYS A N 1
ATOM 2080 C CA . CYS A 1 278 ? -11.927 -1.263 2.000 1.00 93.00 278 CYS A CA 1
ATOM 2081 C C . CYS A 1 278 ? -11.419 -2.360 1.053 1.00 93.00 278 CYS A C 1
ATOM 2083 O O . CYS A 1 278 ? -11.994 -2.560 -0.015 1.00 93.00 278 CYS A O 1
ATOM 2085 N N . GLY A 1 279 ? -10.368 -3.068 1.462 1.00 92.25 279 GLY A N 1
ATOM 2086 C CA . GLY A 1 279 ? -9.713 -4.117 0.684 1.00 92.25 279 GLY A CA 1
ATOM 2087 C C . GLY A 1 279 ? -8.549 -3.641 -0.187 1.00 92.25 279 GLY A C 1
ATOM 2088 O O . GLY A 1 279 ? -7.737 -4.483 -0.560 1.00 92.25 279 GLY A O 1
ATOM 2089 N N . ASP A 1 280 ? -8.413 -2.334 -0.456 1.00 92.31 280 ASP A N 1
ATOM 2090 C CA . ASP A 1 280 ? -7.251 -1.810 -1.185 1.00 92.31 280 ASP A CA 1
ATOM 2091 C C . ASP A 1 280 ? -5.960 -2.258 -0.496 1.00 92.31 280 ASP A C 1
ATOM 2093 O O . ASP A 1 280 ? -5.850 -2.221 0.737 1.00 92.31 280 ASP A O 1
ATOM 2097 N N . ARG A 1 281 ? -4.975 -2.661 -1.296 1.00 93.25 281 ARG A N 1
ATOM 2098 C CA . ARG A 1 281 ? -3.686 -3.125 -0.791 1.00 93.25 281 ARG A CA 1
ATOM 2099 C C . ARG A 1 281 ? -2.649 -2.014 -0.876 1.00 93.25 281 ARG A C 1
ATOM 2101 O O . ARG A 1 281 ? -2.598 -1.261 -1.850 1.00 93.25 281 ARG A O 1
ATOM 2108 N N . THR A 1 282 ? -1.809 -1.913 0.145 1.00 94.50 282 THR A N 1
ATOM 2109 C CA . THR A 1 282 ? -0.629 -1.050 0.148 1.00 94.50 282 THR A CA 1
ATOM 2110 C C . THR A 1 282 ? 0.635 -1.887 0.233 1.00 94.50 282 THR A C 1
ATOM 2112 O O . THR A 1 282 ? 0.679 -2.915 0.911 1.00 94.50 282 THR A O 1
ATOM 2115 N N . LEU A 1 283 ? 1.666 -1.430 -0.466 1.00 95.75 283 LEU A N 1
ATOM 2116 C CA . LEU A 1 283 ? 3.000 -2.000 -0.463 1.00 95.75 283 LEU A CA 1
ATOM 2117 C C . LEU A 1 283 ? 3.943 -1.022 0.233 1.00 95.75 283 LEU A C 1
ATOM 2119 O O . LEU A 1 283 ? 4.039 0.132 -0.185 1.00 95.75 283 LEU A O 1
ATOM 2123 N N . LEU A 1 284 ? 4.617 -1.493 1.280 1.00 96.56 284 LEU A N 1
ATOM 2124 C CA . LEU A 1 284 ? 5.595 -0.738 2.060 1.00 96.56 284 LEU A CA 1
ATOM 2125 C C . LEU A 1 284 ? 6.991 -1.170 1.630 1.00 96.56 284 LEU A C 1
ATOM 2127 O O . LEU A 1 284 ? 7.318 -2.360 1.698 1.00 96.56 284 LEU A O 1
ATOM 2131 N N . ILE A 1 285 ? 7.807 -0.204 1.226 1.00 97.19 285 ILE A N 1
ATOM 2132 C CA . ILE A 1 285 ? 9.156 -0.420 0.709 1.00 97.19 285 ILE A CA 1
ATOM 2133 C C . ILE A 1 285 ? 10.177 0.253 1.624 1.00 97.19 285 ILE A C 1
ATOM 2135 O O . ILE A 1 285 ? 10.010 1.409 2.024 1.00 97.19 285 ILE A O 1
ATOM 2139 N N . GLU A 1 286 ? 11.231 -0.490 1.950 1.00 95.88 286 GLU A N 1
ATOM 2140 C CA . GLU A 1 286 ? 12.388 0.016 2.685 1.00 95.88 286 GLU A CA 1
ATOM 2141 C C . GLU A 1 286 ? 13.253 0.924 1.797 1.00 95.88 286 GLU A C 1
ATOM 2143 O O . GLU A 1 286 ? 13.186 0.902 0.565 1.00 95.88 286 GLU A O 1
ATOM 2148 N N . SER A 1 287 ? 14.122 1.721 2.417 1.00 94.38 287 SER A N 1
ATOM 2149 C CA . SER A 1 287 ? 15.023 2.627 1.689 1.00 94.38 287 SER A CA 1
ATOM 2150 C C . SER A 1 287 ? 16.019 1.904 0.771 1.00 94.38 287 SER A C 1
ATOM 2152 O O . SER A 1 287 ? 16.490 2.496 -0.198 1.00 94.38 287 SER A O 1
ATOM 2154 N N . ASP A 1 288 ? 16.299 0.626 1.032 1.00 94.94 288 ASP A N 1
ATOM 2155 C CA . ASP A 1 288 ? 17.134 -0.249 0.200 1.00 94.94 288 ASP A CA 1
ATOM 2156 C C . ASP A 1 288 ? 16.365 -0.927 -0.947 1.00 94.94 288 ASP A C 1
ATOM 2158 O O . ASP A 1 288 ? 16.908 -1.804 -1.620 1.00 94.94 288 ASP A O 1
ATOM 2162 N N . ASN A 1 289 ? 15.118 -0.501 -1.188 1.00 95.25 289 ASN A N 1
ATOM 2163 C CA . ASN A 1 289 ? 14.213 -1.007 -2.215 1.00 95.25 289 ASN A CA 1
ATOM 2164 C C . ASN A 1 289 ? 13.641 -2.410 -1.935 1.00 95.25 289 ASN A C 1
ATOM 2166 O O . ASN A 1 289 ? 12.965 -2.958 -2.808 1.00 95.25 289 ASN A O 1
ATOM 2170 N N . SER A 1 290 ? 13.859 -2.999 -0.755 1.00 95.56 290 SER A N 1
ATOM 2171 C CA . SER A 1 290 ? 13.250 -4.281 -0.379 1.00 95.56 290 SER A CA 1
ATOM 2172 C C . SER A 1 290 ? 11.776 -4.137 0.032 1.00 95.56 290 SER A C 1
ATOM 2174 O O . SER A 1 290 ? 11.334 -3.097 0.526 1.00 95.56 290 SER A O 1
ATOM 2176 N N . ASN A 1 291 ? 10.981 -5.190 -0.196 1.00 95.19 291 ASN A N 1
ATOM 2177 C CA . ASN A 1 291 ? 9.595 -5.232 0.273 1.00 95.19 291 ASN A CA 1
ATOM 2178 C C . ASN A 1 291 ? 9.581 -5.447 1.789 1.00 95.19 291 ASN A C 1
ATOM 2180 O O . ASN A 1 291 ? 9.994 -6.507 2.258 1.00 95.19 291 ASN A O 1
ATOM 2184 N N . ARG A 1 292 ? 9.032 -4.490 2.541 1.00 95.06 292 ARG A N 1
ATOM 2185 C CA . ARG A 1 292 ? 8.789 -4.659 3.978 1.00 95.06 292 ARG A CA 1
ATOM 2186 C C . ARG A 1 292 ? 7.536 -5.485 4.225 1.00 95.06 292 ARG A C 1
ATOM 2188 O O . ARG A 1 292 ? 7.552 -6.443 4.991 1.00 95.06 292 ARG A O 1
ATOM 2195 N N . ALA A 1 293 ? 6.427 -5.066 3.622 1.00 94.75 293 ALA A N 1
ATOM 2196 C CA . ALA A 1 293 ? 5.128 -5.690 3.822 1.00 94.75 293 ALA A CA 1
ATOM 2197 C C . ALA A 1 293 ? 4.146 -5.298 2.722 1.00 94.75 293 ALA A C 1
ATOM 2199 O O . ALA A 1 293 ? 4.216 -4.203 2.167 1.00 94.75 293 ALA A O 1
ATOM 2200 N N . GLU A 1 294 ? 3.171 -6.169 2.499 1.00 94.69 294 GLU A N 1
ATOM 2201 C CA . GLU A 1 294 ? 1.949 -5.838 1.784 1.00 94.69 294 GLU A CA 1
ATOM 2202 C C . GLU A 1 294 ? 0.767 -5.986 2.743 1.00 94.69 294 GLU A C 1
ATOM 2204 O O . GLU A 1 294 ? 0.645 -6.997 3.441 1.00 94.69 294 GLU A O 1
ATOM 2209 N N . LYS A 1 295 ? -0.076 -4.958 2.824 1.00 95.75 295 LYS A N 1
ATOM 2210 C CA . LYS A 1 295 ? -1.154 -4.862 3.814 1.00 95.75 295 LYS A CA 1
ATOM 2211 C C . LYS A 1 295 ? -2.451 -4.386 3.177 1.00 95.75 295 LYS A C 1
ATOM 2213 O O . LYS A 1 295 ? -2.434 -3.800 2.103 1.00 95.75 295 LYS A O 1
ATOM 2218 N N . SER A 1 296 ? -3.577 -4.655 3.827 1.00 95.75 296 SER A N 1
ATOM 2219 C CA . SER A 1 296 ? -4.916 -4.320 3.333 1.00 95.75 296 SER A CA 1
ATOM 2220 C C . SER A 1 296 ? -5.589 -3.259 4.194 1.00 95.75 296 SER A C 1
ATOM 2222 O O . SER A 1 296 ? -5.519 -3.293 5.424 1.00 95.75 296 SER A O 1
ATOM 2224 N N . ILE A 1 297 ? -6.283 -2.327 3.551 1.00 95.19 297 ILE A N 1
ATOM 2225 C CA . ILE A 1 297 ? -7.076 -1.301 4.224 1.00 95.19 297 ILE A CA 1
ATOM 2226 C C . ILE A 1 297 ? -8.371 -1.941 4.732 1.00 95.19 297 ILE A C 1
ATOM 2228 O O . ILE A 1 297 ? -9.235 -2.340 3.952 1.00 95.19 297 ILE A O 1
ATOM 2232 N N . ALA A 1 298 ? -8.504 -2.047 6.051 1.00 95.88 298 ALA A N 1
ATOM 2233 C CA . ALA A 1 298 ? -9.614 -2.716 6.731 1.00 95.88 298 ALA A CA 1
ATOM 2234 C C . ALA A 1 298 ? -10.304 -1.828 7.782 1.00 95.88 298 ALA A C 1
ATOM 2236 O O . ALA A 1 298 ? -11.352 -2.198 8.324 1.00 95.88 298 ALA A O 1
ATOM 2237 N N . ASP A 1 299 ? -9.741 -0.654 8.072 1.00 95.19 299 ASP A N 1
ATOM 2238 C CA . ASP A 1 299 ? -10.279 0.246 9.082 1.00 95.19 299 ASP A CA 1
ATOM 2239 C C . ASP A 1 299 ? -10.124 1.733 8.722 1.00 95.19 299 ASP A C 1
ATOM 2241 O O . ASP A 1 299 ? -9.510 2.112 7.723 1.00 95.19 299 ASP A O 1
ATOM 2245 N N . TYR A 1 300 ? -10.739 2.587 9.530 1.00 93.75 300 TYR A N 1
ATOM 2246 C CA . TYR A 1 300 ? -10.726 4.030 9.401 1.00 93.75 300 TYR A CA 1
ATOM 2247 C C . TYR A 1 300 ? -9.819 4.643 10.461 1.00 93.75 300 TYR A C 1
ATOM 2249 O O . TYR A 1 300 ? -10.043 4.460 11.653 1.00 93.75 300 TYR A O 1
ATOM 2257 N N . CYS A 1 301 ? -8.851 5.439 10.016 1.00 93.00 301 CYS A N 1
ATOM 2258 C CA . CYS A 1 301 ? -8.019 6.245 10.893 1.00 93.00 301 CYS A CA 1
ATOM 2259 C C . CYS A 1 301 ? -8.487 7.710 10.843 1.00 93.00 301 CYS A C 1
ATOM 2261 O O . CYS A 1 301 ? -8.154 8.431 9.898 1.00 93.00 301 CYS A O 1
ATOM 2263 N N . PRO A 1 302 ? -9.279 8.189 11.821 1.00 89.81 302 PRO A N 1
ATOM 2264 C CA . PRO A 1 302 ? -9.745 9.572 11.840 1.00 89.81 302 PRO A CA 1
ATOM 2265 C C . PRO A 1 302 ? -8.631 10.597 12.037 1.00 89.81 302 PRO A C 1
ATOM 2267 O O . PRO A 1 302 ? -8.845 11.742 11.642 1.00 89.81 302 PRO A O 1
ATOM 2270 N N . ASP A 1 303 ? -7.496 10.205 12.616 1.00 89.44 303 ASP A N 1
ATOM 2271 C CA . ASP A 1 303 ? -6.371 11.097 12.911 1.00 89.44 303 ASP A CA 1
ATOM 2272 C C . ASP A 1 303 ? -5.336 11.150 11.774 1.00 89.44 303 ASP A C 1
ATOM 2274 O O . ASP A 1 303 ? -4.537 12.081 11.711 1.00 89.44 303 ASP A O 1
ATOM 2278 N N . CYS A 1 304 ? -5.426 10.246 10.795 1.00 91.44 304 CYS A N 1
ATOM 2279 C CA . CYS A 1 304 ? -4.545 10.174 9.624 1.00 91.44 304 CYS A CA 1
ATOM 2280 C C . CYS A 1 304 ? -4.899 11.203 8.525 1.00 91.44 304 CYS A C 1
ATOM 2282 O O . CYS A 1 304 ? -4.799 10.927 7.330 1.00 91.44 304 CYS A O 1
ATOM 2284 N N . ARG A 1 305 ? -5.390 12.395 8.895 1.00 90.19 305 ARG A N 1
ATOM 2285 C CA . ARG A 1 305 ? -5.922 13.390 7.932 1.00 90.19 305 ARG A CA 1
ATOM 2286 C C . ARG A 1 305 ? -4.859 14.215 7.222 1.00 90.19 305 ARG A C 1
ATOM 2288 O O . ARG A 1 305 ? -5.202 15.006 6.346 1.00 90.19 305 ARG A O 1
ATOM 2295 N N . ASP A 1 306 ? -3.605 14.072 7.629 1.00 86.50 306 ASP A N 1
ATOM 2296 C CA . ASP A 1 306 ? -2.462 14.797 7.073 1.00 86.50 306 ASP A CA 1
ATOM 2297 C C . ASP A 1 306 ? -2.111 14.358 5.637 1.00 86.50 306 ASP A C 1
ATOM 2299 O O . ASP A 1 306 ? -1.323 15.024 4.974 1.00 86.50 306 ASP A O 1
ATOM 2303 N N . GLY A 1 307 ? -2.729 13.280 5.139 1.00 80.50 307 GLY A N 1
ATOM 2304 C CA . GLY A 1 307 ? -2.541 12.765 3.781 1.00 80.50 307 GLY A CA 1
ATOM 2305 C C . GLY A 1 307 ? -1.322 11.854 3.619 1.00 80.50 307 GLY A C 1
ATOM 2306 O O . GLY A 1 307 ? -1.202 11.210 2.581 1.00 80.50 307 GLY A O 1
ATOM 2307 N N . HIS A 1 308 ? -0.479 11.739 4.650 1.00 88.69 308 HIS A N 1
ATOM 2308 C CA . HIS A 1 308 ? 0.765 10.964 4.643 1.00 88.69 308 HIS A CA 1
ATOM 2309 C C . HIS A 1 308 ? 0.891 10.115 5.912 1.00 88.69 308 HIS A C 1
ATOM 2311 O O . HIS A 1 308 ? 1.977 9.958 6.468 1.00 88.69 308 HIS A O 1
ATOM 2317 N N . HIS A 1 309 ? -0.224 9.553 6.379 1.00 93.94 309 HIS A N 1
ATOM 2318 C CA . HIS A 1 309 ? -0.278 8.724 7.579 1.00 93.94 309 HIS A CA 1
ATOM 2319 C C . HIS A 1 309 ? -1.186 7.511 7.346 1.00 93.94 309 HIS A C 1
ATOM 2321 O O . HIS A 1 309 ? -2.309 7.636 6.859 1.00 93.94 309 HIS A O 1
ATOM 2327 N N . ILE A 1 310 ? -0.678 6.323 7.672 1.00 95.44 310 ILE A N 1
ATOM 2328 C CA . ILE A 1 310 ? -1.433 5.068 7.722 1.00 95.44 310 ILE A CA 1
ATOM 2329 C C . ILE A 1 310 ? -1.191 4.387 9.070 1.00 95.44 310 ILE A C 1
ATOM 2331 O O . ILE A 1 310 ? -0.060 4.296 9.547 1.00 95.44 310 ILE A O 1
ATOM 2335 N N . ASP A 1 311 ? -2.253 3.849 9.655 1.00 95.44 311 ASP A N 1
ATOM 2336 C CA . ASP A 1 311 ? -2.199 3.129 10.922 1.00 95.44 311 ASP A CA 1
ATOM 2337 C C . ASP A 1 311 ? -2.201 1.620 10.692 1.00 95.44 311 ASP A C 1
ATOM 2339 O O . ASP A 1 311 ? -2.983 1.094 9.908 1.00 95.44 311 ASP A O 1
ATOM 2343 N N . ASN A 1 312 ? -1.311 0.895 11.360 1.00 97.00 312 ASN A N 1
ATOM 2344 C CA . ASN A 1 312 ? -1.137 -0.545 11.184 1.00 97.00 312 ASN A CA 1
ATOM 2345 C C . ASN A 1 312 ? -1.698 -1.260 12.406 1.00 97.00 312 ASN A C 1
ATOM 2347 O O . ASN A 1 312 ? -1.312 -0.952 13.532 1.00 97.00 312 ASN A O 1
ATOM 2351 N N . TYR A 1 313 ? -2.601 -2.209 12.183 1.00 96.75 313 TYR A N 1
ATOM 2352 C CA . TYR A 1 313 ? -3.143 -2.994 13.279 1.00 96.75 313 TYR A CA 1
ATOM 2353 C C . TYR A 1 313 ? -2.088 -3.969 13.798 1.00 96.75 313 TYR A C 1
ATOM 2355 O O . TYR A 1 313 ? -1.372 -4.576 12.999 1.00 96.75 313 TYR A O 1
ATOM 2363 N N . THR A 1 314 ? -2.039 -4.150 15.115 1.00 95.44 314 THR A N 1
ATOM 2364 C CA . THR A 1 314 ? -1.233 -5.183 15.768 1.00 95.44 314 THR A CA 1
ATOM 2365 C C . THR A 1 314 ? -1.969 -5.835 16.938 1.00 95.44 314 THR A C 1
ATOM 2367 O O . THR A 1 314 ? -2.836 -5.233 17.574 1.00 95.44 314 THR A O 1
ATOM 2370 N N . TYR A 1 315 ? -1.596 -7.077 17.249 1.00 93.31 315 TYR A N 1
ATOM 2371 C CA . TYR A 1 315 ? -2.051 -7.845 18.407 1.00 93.31 315 TYR A CA 1
ATOM 2372 C C . TYR A 1 315 ? -1.330 -7.485 19.714 1.00 93.31 315 TYR A C 1
ATOM 2374 O O . TYR A 1 315 ? -1.481 -8.196 20.708 1.00 93.31 315 TYR A O 1
ATOM 2382 N N . ASN A 1 316 ? -0.537 -6.408 19.745 1.00 93.25 316 ASN A N 1
ATOM 2383 C CA . ASN A 1 316 ? 0.066 -5.919 20.982 1.00 93.25 316 ASN A CA 1
ATOM 2384 C C . ASN A 1 316 ? -1.009 -5.733 22.074 1.00 93.25 316 ASN A C 1
ATOM 2386 O O . ASN A 1 316 ? -1.993 -5.019 21.879 1.00 93.25 316 ASN A O 1
ATOM 2390 N N . GLN A 1 317 ? -0.807 -6.367 23.230 1.00 91.81 317 GLN A N 1
ATOM 2391 C CA . GLN A 1 317 ? -1.758 -6.383 24.345 1.00 91.81 317 GLN A CA 1
ATOM 2392 C C . GLN A 1 317 ? -1.654 -5.133 25.234 1.00 91.81 317 GLN A C 1
ATOM 2394 O O . GLN A 1 317 ? -1.665 -5.229 26.456 1.00 91.81 317 GLN A O 1
ATOM 2399 N N . ALA A 1 318 ? -1.503 -3.952 24.639 1.00 94.06 318 ALA A N 1
ATOM 2400 C CA . ALA A 1 318 ? -1.479 -2.688 25.364 1.00 94.06 318 ALA A CA 1
ATOM 2401 C C . ALA A 1 318 ? -2.894 -2.209 25.730 1.00 94.06 318 ALA A C 1
ATOM 2403 O O . ALA A 1 318 ? -3.880 -2.588 25.095 1.00 94.06 318 ALA A O 1
ATOM 2404 N N . CYS A 1 319 ? -3.003 -1.308 26.709 1.00 93.19 319 CYS A N 1
ATOM 2405 C CA . CYS A 1 319 ? -4.280 -0.666 27.019 1.00 93.19 319 CYS A CA 1
ATOM 2406 C C . CYS A 1 319 ? -4.667 0.396 25.977 1.00 93.19 319 CYS A C 1
ATOM 2408 O O . CYS A 1 319 ? -5.845 0.599 25.695 1.00 93.19 319 CYS A O 1
ATOM 2410 N N . SER A 1 320 ? -3.686 1.081 25.383 1.00 88.69 320 SER A N 1
ATOM 2411 C CA . SER A 1 320 ? -3.932 2.150 24.411 1.00 88.69 320 SER A CA 1
ATOM 2412 C C . SER A 1 320 ? -2.953 2.128 23.241 1.00 88.69 320 SER A C 1
ATOM 2414 O O . SER A 1 320 ? -1.794 1.735 23.386 1.00 88.69 320 SER A O 1
ATOM 2416 N N . ALA A 1 321 ? -3.392 2.657 22.094 1.00 81.69 321 ALA A N 1
ATOM 2417 C CA . ALA A 1 321 ? -2.573 2.759 20.885 1.00 81.69 321 ALA A CA 1
ATOM 2418 C C . ALA A 1 321 ? -1.268 3.553 21.106 1.00 81.69 321 ALA A C 1
ATOM 2420 O O . ALA A 1 321 ? -0.232 3.236 20.524 1.00 81.69 321 ALA A O 1
ATOM 2421 N N . HIS A 1 322 ? -1.268 4.537 22.015 1.00 79.38 322 HIS A N 1
ATOM 2422 C CA . HIS A 1 322 ? -0.074 5.323 22.349 1.00 79.38 322 HIS A CA 1
ATOM 2423 C C . HIS A 1 322 ? 1.080 4.490 22.926 1.00 79.38 322 HIS A C 1
ATOM 2425 O O . HIS A 1 322 ? 2.231 4.914 22.858 1.00 79.38 322 HIS A O 1
ATOM 2431 N N . GLN A 1 323 ? 0.793 3.309 23.477 1.00 84.38 323 GLN A N 1
ATOM 2432 C CA . GLN A 1 323 ? 1.793 2.415 24.064 1.00 84.38 323 GLN A CA 1
ATOM 2433 C C . GLN A 1 323 ? 2.425 1.462 23.033 1.00 84.38 323 GLN A C 1
ATOM 2435 O O . GLN A 1 323 ? 3.383 0.765 23.357 1.00 84.38 323 GLN A O 1
ATOM 2440 N N . VAL A 1 324 ? 1.914 1.430 21.797 1.00 85.75 324 VAL A N 1
ATOM 2441 C CA . VAL A 1 324 ? 2.335 0.486 20.747 1.00 85.75 324 VAL A CA 1
ATOM 2442 C C . VAL A 1 324 ? 3.448 1.066 19.859 1.00 85.75 324 VAL A C 1
ATOM 2444 O O . VAL A 1 324 ? 4.284 0.333 19.331 1.00 85.75 324 VAL A O 1
ATOM 2447 N N . GLY A 1 325 ? 3.510 2.395 19.738 1.00 85.94 325 GLY A N 1
ATOM 2448 C CA . GLY A 1 325 ? 4.577 3.111 19.035 1.00 85.94 325 GLY A CA 1
ATOM 2449 C C . GLY A 1 325 ? 4.394 3.227 17.516 1.00 85.94 325 GLY A C 1
ATOM 2450 O O . GLY A 1 325 ? 3.335 2.944 16.958 1.00 85.94 325 GLY A O 1
ATOM 2451 N N . SER A 1 326 ? 5.452 3.685 16.841 1.00 91.31 326 SER A N 1
ATOM 2452 C CA . SER A 1 326 ? 5.491 3.911 15.389 1.00 91.31 326 SER A CA 1
ATOM 2453 C C . SER A 1 326 ? 6.356 2.864 14.689 1.00 91.31 326 SER A C 1
ATOM 2455 O O . SER A 1 326 ? 7.368 2.439 15.244 1.00 91.31 326 SER A O 1
ATOM 2457 N N . LEU A 1 327 ? 5.991 2.484 13.461 1.00 93.44 327 LEU A N 1
ATOM 2458 C CA . LEU A 1 327 ? 6.852 1.681 12.588 1.00 93.44 327 LEU A CA 1
ATOM 2459 C C . LEU A 1 327 ? 7.906 2.536 11.876 1.00 93.44 327 LEU A C 1
ATOM 2461 O O . LEU A 1 327 ? 8.907 1.979 11.435 1.00 93.44 327 LEU A O 1
ATOM 2465 N N . GLY A 1 328 ? 7.693 3.851 11.787 1.00 94.44 328 GLY A N 1
ATOM 2466 C CA . GLY A 1 328 ? 8.535 4.786 11.041 1.00 94.44 328 GLY A CA 1
ATOM 2467 C C . GLY A 1 328 ? 7.901 5.213 9.720 1.00 94.44 328 GLY A C 1
ATOM 2468 O O . GLY A 1 328 ? 6.700 5.033 9.516 1.00 94.44 328 GLY A O 1
ATOM 2469 N N . ASP A 1 329 ? 8.717 5.778 8.837 1.00 95.69 329 ASP A N 1
ATOM 2470 C CA . ASP A 1 329 ? 8.273 6.303 7.550 1.00 95.69 329 ASP A CA 1
ATOM 2471 C C . ASP A 1 329 ? 8.734 5.379 6.416 1.00 95.69 329 ASP A C 1
ATOM 2473 O O . ASP A 1 329 ? 9.901 4.987 6.371 1.00 95.69 329 ASP A O 1
ATOM 2477 N N . PHE A 1 330 ? 7.829 5.041 5.495 1.00 97.19 330 PHE A N 1
ATOM 2478 C CA . PHE A 1 330 ? 8.098 4.119 4.386 1.00 97.19 330 PHE A CA 1
ATOM 2479 C C . PHE A 1 330 ? 7.651 4.701 3.063 1.00 97.19 330 PHE A C 1
ATOM 2481 O O . PHE A 1 330 ? 6.594 5.333 2.976 1.00 97.19 330 PHE A O 1
ATOM 2488 N N . TRP A 1 331 ? 8.414 4.409 2.009 1.00 96.88 331 TRP A N 1
ATOM 2489 C CA . TRP A 1 331 ? 7.893 4.608 0.668 1.00 96.88 331 TRP A CA 1
ATOM 2490 C C . TRP A 1 331 ? 6.720 3.652 0.467 1.00 96.88 331 TRP A C 1
ATOM 2492 O O . TRP A 1 331 ? 6.854 2.442 0.663 1.00 96.88 331 TRP A O 1
ATOM 2502 N N . THR A 1 332 ? 5.563 4.203 0.122 1.00 96.38 332 THR A N 1
ATOM 2503 C CA . THR A 1 332 ? 4.310 3.457 0.089 1.00 96.38 332 THR A CA 1
ATOM 2504 C C . THR A 1 332 ? 3.586 3.681 -1.222 1.00 96.38 332 THR A C 1
ATOM 2506 O O . THR A 1 332 ? 3.459 4.807 -1.707 1.00 96.38 332 THR A O 1
ATOM 2509 N N . ALA A 1 333 ? 3.045 2.604 -1.780 1.00 94.62 333 ALA A N 1
ATOM 2510 C CA . ALA A 1 333 ? 2.143 2.673 -2.917 1.00 94.62 333 ALA A CA 1
ATOM 2511 C C . ALA A 1 333 ? 0.877 1.862 -2.654 1.00 94.62 333 ALA A C 1
ATOM 2513 O O . ALA A 1 333 ? 0.924 0.790 -2.058 1.00 94.62 333 ALA A O 1
ATOM 2514 N N . ASN A 1 334 ? -0.259 2.366 -3.125 1.00 90.81 334 ASN A N 1
ATOM 2515 C CA . ASN A 1 334 ? -1.487 1.596 -3.233 1.00 90.81 334 ASN A CA 1
ATOM 2516 C C . ASN A 1 334 ? -1.432 0.805 -4.551 1.00 90.81 334 ASN A C 1
ATOM 2518 O O . ASN A 1 334 ? -1.299 1.382 -5.636 1.00 90.81 334 ASN A O 1
ATOM 2522 N N . VAL A 1 335 ? -1.483 -0.519 -4.424 1.00 82.44 335 VAL A N 1
ATOM 2523 C CA . VAL A 1 335 ? -1.408 -1.483 -5.534 1.00 82.44 335 VAL A CA 1
ATOM 2524 C C . VAL A 1 335 ? -2.796 -1.964 -5.974 1.00 82.44 335 VAL A C 1
ATOM 2526 O O . VAL A 1 335 ? -2.895 -2.833 -6.830 1.00 82.44 335 VAL A O 1
ATOM 2529 N N . GLY A 1 336 ? -3.858 -1.353 -5.440 1.00 68.25 336 GLY A N 1
ATOM 2530 C CA . GLY A 1 336 ? -5.253 -1.608 -5.781 1.00 68.25 336 GLY A CA 1
ATOM 2531 C C . GLY A 1 336 ? -5.785 -2.958 -5.298 1.00 68.25 336 GLY A C 1
ATOM 2532 O O . GLY A 1 336 ? -5.163 -3.647 -4.485 1.00 68.25 336 GLY A O 1
ATOM 2533 N N . LEU A 1 337 ? -6.980 -3.278 -5.799 1.00 54.28 337 LEU A N 1
ATOM 2534 C CA . LEU A 1 337 ? -7.577 -4.614 -5.860 1.00 54.28 337 LEU A CA 1
ATOM 2535 C C . LEU A 1 337 ? -7.524 -5.102 -7.309 1.00 54.28 337 LEU A C 1
ATOM 2537 O O . LEU A 1 337 ? -7.714 -4.250 -8.211 1.00 54.28 337 LEU A O 1
#

Radius of gyration: 31.81 Å; chains: 1; bounding box: 67×74×98 Å

Sequence (337 aa):
MLRIVIFILWFITVVHVSKASAANCDGCCSYHEGVCCSNGITACCDGTVLSQTCIQNGCDMCTGSLIINNADLITNHIDVTLSNAGGKSGPLDIQLRGTTNTYTEHFNGGSAVGEGTYSVVLTRPSIPEDKYDRIVAIWKLSTGDADSPSYSLSPAWRVLGIVRHTQYNTPVESACTGTPQTAWVFDDDCNFTQTTLDSEFYYQVKMNGTGDSNNYGIIKSAVTNKKKCSDGYPQGASTTNSFFMVDIVTGCCNTQLTESSQAGYPNPKLTSTVTPKCGDRTLLIESDNSNRAEKSIADYCPDCRDGHHIDNYTYNQACSAHQVGSLGDFWTANVGL

Secondary structure (DSSP, 8-state):
-------------------------TTTTTTTTSEEEETTEEEETTSPBPPHHHHHTT------EEEEEEEETTTTEEEEEEE-STT--B-EEEEEEESS-EEEEEGGGG--B-SEEEEE---GGGPPSEEEEEEEEEEEETTEEEEPPPEEEEEEEEEEEEEEEEEEE--BGGG----EEEEEEE-TT--EEEEEEEHHHHHHHHHHSEEEETTTEEEEEGGGGTTTTTT-PPTT--TTTEEEE-SS-B-TTSSB--TTEEEESS-TTSTTT-SSPTT-EEEEE-TTS-EEEEEEEEEE-TT-TTSSEEEEEE----SSGGGT-EEEEEEEEEEE-

Foldseek 3Di:
DDDDDDDDDDDPPPPPPPPPPPQPCVPWLPVQCGWDQDFLATDRPNRHHTDPVSVVSLSSQFDKAKEFPDDDVQVQKTKMFITSNNFWWFWKWKWFDFPPDIDIDTAPVRDIDGGDMDIDGDLLLPDDFGFGFWMKMWGQTPSGIHIYDIGGAVVTKGWLHKFWEAAWEAAEQVQDAADWDWAWEAEQVGDIDIDTGGPLLQVQLLVVFWHQGPPQGIKGQLVVPCPRCVPPAPPPHDSSRYIYGDDADFAPQRDGADQQEKADPPFQPPDPPDPPHFQWKKWFADSVRDTPDIHTYGHHDPPRPVSRYMYGYDHPNHNTSVVRTTPGITGMMGSTD